Protein AF-A0AAU9UST5-F1 (afdb_monomer_lite)

Secondary structure (DSSP, 8-state):
-HHHHHHHHHHHHHHHHHHHHHHHHHHHHHHHHTTS--------SSHHHHHHHHHHHHHHHHHHHHHHHHHHHHHHHHHHHHHHHHHHHHHHHHH-------TT-------S-THHHHHHHTHHHHHHHS-TT--EEEEEEE--TTSS-------HHHHHHHHHHHHHHHHTPPPEEEEETTEEEEEEEEEE-----HHHHHHHTT---TTS-TTT---HHHHT-HHHHHTSPP-GGGGGG---HHHHHHHHHHHHHHHHHHTTT--S---SHHHHHHHHHHHHHHHHHHHS--

Structure (mmCIF, N/CA/C/O backbone):
data_AF-A0AAU9UST5-F1
#
_entry.id   AF-A0AAU9UST5-F1
#
loop_
_atom_site.group_PDB
_atom_site.id
_atom_site.type_symbol
_atom_site.label_atom_id
_atom_site.label_alt_id
_atom_site.label_comp_id
_atom_site.label_asym_id
_atom_site.label_entity_id
_atom_site.label_seq_id
_atom_site.pdbx_PDB_ins_code
_atom_site.Cartn_x
_atom_site.Cartn_y
_atom_site.Cartn_z
_atom_site.occupancy
_atom_site.B_iso_or_equiv
_atom_site.auth_seq_id
_atom_site.auth_comp_id
_atom_site.auth_asym_id
_atom_site.auth_atom_id
_atom_site.pdbx_PDB_model_num
ATOM 1 N N . MET A 1 1 ? -26.345 -4.563 10.818 1.00 45.16 1 MET A N 1
ATOM 2 C CA . MET A 1 1 ? -26.411 -3.614 9.676 1.00 45.16 1 MET A CA 1
ATOM 3 C C . MET A 1 1 ? -25.371 -3.858 8.560 1.00 45.16 1 MET A C 1
ATOM 5 O O . MET A 1 1 ? -25.305 -3.065 7.629 1.00 45.16 1 MET A O 1
ATOM 9 N N . GLY A 1 2 ? -24.637 -4.984 8.530 1.00 40.09 2 GLY A N 1
ATOM 10 C CA . GLY A 1 2 ? -23.670 -5.288 7.451 1.00 40.09 2 GLY A CA 1
ATOM 11 C C . GLY A 1 2 ? -24.270 -5.571 6.060 1.00 40.09 2 GLY A C 1
ATOM 12 O O . GLY A 1 2 ? -23.551 -5.621 5.068 1.00 40.09 2 GLY A O 1
ATOM 13 N N . PHE A 1 3 ? -25.594 -5.713 5.954 1.00 30.56 3 PHE A N 1
ATOM 14 C CA . PHE A 1 3 ? -26.273 -6.062 4.701 1.00 30.56 3 PHE A CA 1
ATOM 15 C C . PHE A 1 3 ? -26.406 -4.883 3.720 1.00 30.56 3 PHE A C 1
ATOM 17 O O . PHE A 1 3 ? -26.485 -5.099 2.510 1.00 30.56 3 PHE A O 1
ATOM 24 N N . LEU A 1 4 ? -26.413 -3.638 4.215 1.00 35.56 4 LEU A N 1
ATOM 25 C CA . LEU A 1 4 ? -26.597 -2.449 3.374 1.00 35.56 4 LEU A CA 1
ATOM 26 C C . LEU A 1 4 ? -25.281 -2.017 2.707 1.00 35.56 4 LEU A C 1
ATOM 28 O O . LEU A 1 4 ? -25.260 -1.749 1.509 1.00 35.56 4 LEU A O 1
ATOM 32 N N . ALA A 1 5 ? -24.165 -2.055 3.441 1.00 40.88 5 ALA A N 1
ATOM 33 C CA . ALA A 1 5 ? -22.839 -1.720 2.914 1.00 40.88 5 ALA A CA 1
ATOM 34 C C . ALA A 1 5 ? -22.363 -2.725 1.848 1.00 40.88 5 ALA A C 1
ATOM 36 O O . ALA A 1 5 ? -21.853 -2.329 0.800 1.00 40.88 5 ALA A O 1
ATOM 37 N N . VAL A 1 6 ? -22.624 -4.023 2.052 1.00 54.38 6 VAL A N 1
ATOM 38 C CA . VAL A 1 6 ? -22.333 -5.063 1.049 1.00 54.38 6 VAL A CA 1
ATOM 39 C C . VAL A 1 6 ? -23.207 -4.893 -0.198 1.00 54.38 6 VAL A C 1
ATOM 41 O O . VAL A 1 6 ? -22.724 -5.108 -1.311 1.00 54.38 6 VAL A O 1
ATOM 44 N N . LYS A 1 7 ? -24.467 -4.455 -0.051 1.00 50.50 7 LYS A N 1
ATOM 45 C CA . LYS A 1 7 ? -25.345 -4.154 -1.194 1.00 50.50 7 LYS A CA 1
ATOM 46 C C . LYS A 1 7 ? -24.877 -2.931 -1.976 1.00 50.50 7 LYS A C 1
ATOM 48 O O . LYS A 1 7 ? -24.848 -3.008 -3.197 1.00 50.50 7 LYS A O 1
ATOM 53 N N . VAL A 1 8 ? -24.452 -1.854 -1.314 1.00 54.03 8 VAL A N 1
ATOM 54 C CA . VAL A 1 8 ? -23.943 -0.647 -1.991 1.00 54.03 8 VAL A CA 1
ATOM 55 C C . VAL A 1 8 ? -22.622 -0.931 -2.709 1.00 54.03 8 VAL A C 1
ATOM 57 O O . VAL A 1 8 ? -22.468 -0.547 -3.865 1.00 54.03 8 VAL A O 1
ATOM 60 N N . GLN A 1 9 ? -21.706 -1.684 -2.092 1.00 50.50 9 GLN A N 1
ATOM 61 C CA . GLN A 1 9 ? -20.451 -2.080 -2.737 1.00 50.50 9 GLN A CA 1
ATOM 62 C C . GLN A 1 9 ? -20.687 -3.025 -3.927 1.00 50.50 9 GLN A C 1
ATOM 64 O O . GLN A 1 9 ? -20.055 -2.868 -4.971 1.00 50.50 9 GLN A O 1
ATOM 69 N N . ARG A 1 10 ? -21.618 -3.986 -3.809 1.00 57.16 10 ARG A N 1
ATOM 70 C CA . ARG A 1 10 ? -22.015 -4.852 -4.934 1.00 57.16 10 ARG A CA 1
ATOM 71 C C . ARG A 1 10 ? -22.692 -4.066 -6.050 1.00 57.16 10 ARG A C 1
ATOM 73 O O . ARG A 1 10 ? -22.380 -4.305 -7.207 1.00 57.16 10 ARG A O 1
ATOM 80 N N . LEU A 1 11 ? -23.568 -3.119 -5.718 1.00 57.94 11 LEU A N 1
ATOM 81 C CA . LEU A 1 11 ? -24.232 -2.264 -6.701 1.00 57.94 11 LEU A CA 1
ATOM 82 C C . LEU A 1 11 ? -23.209 -1.397 -7.445 1.00 57.94 11 LEU A C 1
ATOM 84 O O . LEU A 1 11 ? -23.248 -1.319 -8.666 1.00 57.94 11 LEU A O 1
ATOM 88 N N . TRP A 1 12 ? -22.242 -0.820 -6.727 1.00 54.81 12 TRP A N 1
ATOM 89 C CA . TRP A 1 12 ? -21.155 -0.042 -7.318 1.00 54.81 12 TRP A CA 1
ATOM 90 C C . TRP A 1 12 ? -20.276 -0.890 -8.242 1.00 54.81 12 TRP A C 1
ATOM 92 O O . TRP A 1 12 ? -20.006 -0.493 -9.372 1.00 54.81 12 TRP A O 1
ATOM 102 N N . ASN A 1 13 ? -19.876 -2.084 -7.799 1.00 58.62 13 ASN A N 1
ATOM 103 C CA . ASN A 1 13 ? -19.074 -2.995 -8.614 1.00 58.62 13 ASN A CA 1
ATOM 104 C C . ASN A 1 13 ? -19.848 -3.485 -9.848 1.00 58.62 13 ASN A C 1
ATOM 106 O O . ASN A 1 13 ? -19.270 -3.551 -10.927 1.00 58.62 13 ASN A O 1
ATOM 110 N N . ASN A 1 14 ? -21.151 -3.753 -9.725 1.00 67.12 14 ASN A N 1
ATOM 111 C CA . ASN A 1 14 ? -21.998 -4.132 -10.856 1.00 67.12 14 ASN A CA 1
ATOM 112 C C . ASN A 1 14 ? -22.164 -2.983 -11.856 1.00 67.12 14 ASN A C 1
ATOM 114 O O . ASN A 1 14 ? -22.053 -3.216 -13.050 1.00 67.12 14 ASN A O 1
ATOM 118 N N . ILE A 1 15 ? -22.345 -1.742 -11.393 1.00 62.91 15 ILE A N 1
ATOM 119 C CA . ILE A 1 15 ? -22.442 -0.565 -12.273 1.00 62.91 15 ILE A CA 1
ATOM 120 C C . ILE A 1 15 ? -21.115 -0.315 -12.997 1.00 62.91 15 ILE A C 1
ATOM 122 O O . ILE A 1 15 ? -21.104 -0.035 -14.193 1.00 62.91 15 ILE A O 1
ATOM 126 N N . VAL A 1 16 ? -19.984 -0.429 -12.297 1.00 60.31 16 VAL A N 1
ATOM 127 C CA . VAL A 1 16 ? -18.657 -0.265 -12.909 1.00 60.31 16 VAL A CA 1
ATOM 128 C C . VAL A 1 16 ? -18.382 -1.380 -13.920 1.00 60.31 16 VAL A C 1
ATOM 130 O O . VAL A 1 16 ? -17.890 -1.086 -15.008 1.00 60.31 16 VAL A O 1
ATOM 133 N N . ASN A 1 17 ? -18.740 -2.626 -13.607 1.00 63.94 17 ASN A N 1
ATOM 134 C CA . ASN A 1 17 ? -18.577 -3.754 -14.522 1.00 63.94 17 ASN A CA 1
ATOM 135 C C . ASN A 1 17 ? -19.512 -3.645 -15.732 1.00 63.94 17 ASN A C 1
ATOM 137 O O . ASN A 1 17 ? -19.031 -3.792 -16.847 1.00 63.94 17 ASN A O 1
ATOM 141 N N . GLU A 1 18 ? -20.787 -3.283 -15.558 1.00 64.38 18 GLU A N 1
ATOM 142 C CA . GLU A 1 18 ? -21.707 -3.053 -16.682 1.00 64.38 18 GLU A CA 1
ATOM 143 C C . GLU A 1 18 ? -21.249 -1.897 -17.575 1.00 64.38 18 GLU A C 1
ATOM 145 O O . GLU A 1 18 ? -21.358 -1.980 -18.796 1.00 64.38 18 GLU A O 1
ATOM 150 N N . LEU A 1 19 ? -20.715 -0.814 -17.001 1.00 55.19 19 LEU A N 1
ATOM 151 C CA . LEU A 1 19 ? -20.186 0.304 -17.784 1.00 55.19 19 LEU A CA 1
ATOM 152 C C . LEU A 1 19 ? -18.928 -0.097 -18.561 1.00 55.19 19 LEU A C 1
ATOM 154 O O . LEU A 1 19 ? -18.775 0.302 -19.713 1.00 55.19 19 LEU A O 1
ATOM 158 N N . MET A 1 20 ? -18.053 -0.906 -17.962 1.00 58.66 20 MET A N 1
ATOM 159 C CA . MET A 1 20 ? -16.858 -1.429 -18.626 1.00 58.66 20 MET A CA 1
ATOM 160 C C . MET A 1 20 ? -17.203 -2.471 -19.700 1.00 58.66 20 MET A C 1
ATOM 162 O O . MET A 1 20 ? -16.617 -2.439 -20.781 1.00 58.66 20 MET A O 1
ATOM 166 N N . GLU A 1 21 ? -18.176 -3.350 -19.450 1.00 65.81 21 GLU A N 1
ATOM 167 C CA . GLU A 1 21 ? -18.666 -4.343 -20.410 1.00 65.81 21 GLU A CA 1
ATOM 168 C C . GLU A 1 21 ? -19.399 -3.689 -21.578 1.00 65.81 21 GLU A C 1
ATOM 170 O O . GLU A 1 21 ? -19.110 -4.025 -22.722 1.00 65.81 21 GLU A O 1
ATOM 175 N N . ARG A 1 22 ? -20.273 -2.703 -21.334 1.00 57.47 22 ARG A N 1
ATOM 176 C CA . ARG A 1 22 ? -20.922 -1.932 -22.409 1.00 57.47 22 ARG A CA 1
ATOM 177 C C . ARG A 1 22 ? -19.893 -1.204 -23.261 1.00 57.47 22 ARG A C 1
ATOM 179 O O . ARG A 1 22 ? -19.952 -1.287 -24.479 1.00 57.47 22 ARG A O 1
ATOM 186 N N . GLN A 1 23 ? -18.889 -0.586 -22.641 1.00 63.47 23 GLN A N 1
ATOM 187 C CA . GLN A 1 23 ? -17.832 0.106 -23.374 1.00 63.47 23 GLN A CA 1
ATOM 188 C C . GLN A 1 23 ? -16.955 -0.865 -24.194 1.00 63.47 23 GLN A C 1
ATOM 190 O O . GLN A 1 23 ? -16.536 -0.530 -25.301 1.00 63.47 23 GLN A O 1
ATOM 195 N N . LEU A 1 24 ? -16.729 -2.087 -23.699 1.00 56.22 24 LEU A N 1
ATOM 196 C CA . LEU A 1 24 ? -16.031 -3.149 -24.428 1.00 56.22 24 LEU A CA 1
ATOM 197 C C . LEU A 1 24 ? -16.887 -3.731 -25.569 1.00 56.22 24 LEU A C 1
ATOM 199 O O . LEU A 1 24 ? -16.366 -3.981 -26.655 1.00 56.22 24 LEU A O 1
ATOM 203 N N . ILE A 1 25 ? -18.192 -3.922 -25.351 1.00 63.31 25 ILE A N 1
ATOM 204 C CA . ILE A 1 25 ? -19.154 -4.391 -26.359 1.00 63.31 25 ILE A CA 1
ATOM 205 C C . ILE A 1 25 ? -19.309 -3.349 -27.466 1.00 63.31 25 ILE A C 1
ATOM 207 O O . ILE A 1 25 ? -19.237 -3.723 -28.633 1.00 63.31 25 ILE A O 1
ATOM 211 N N . ASP A 1 26 ? -19.419 -2.064 -27.135 1.00 64.25 26 ASP A N 1
ATOM 212 C CA . ASP A 1 26 ? -19.495 -0.970 -28.108 1.00 64.25 26 ASP A CA 1
ATOM 213 C C . ASP A 1 26 ? -18.206 -0.883 -28.945 1.00 64.25 26 ASP A C 1
ATOM 215 O O . ASP A 1 26 ? -18.255 -0.724 -30.167 1.00 64.25 26 ASP A O 1
ATOM 219 N N . GLU A 1 27 ? -17.032 -1.085 -28.331 1.00 63.38 27 GLU A N 1
ATOM 220 C CA . GLU A 1 27 ? -15.754 -1.163 -29.052 1.00 63.38 27 GLU A CA 1
ATOM 221 C C . GLU A 1 27 ? -15.634 -2.419 -29.934 1.00 63.38 27 GLU A C 1
ATOM 223 O O . GLU A 1 27 ? -15.069 -2.358 -31.033 1.00 63.38 27 GLU A O 1
ATOM 228 N N . LEU A 1 28 ? -16.160 -3.565 -29.492 1.00 56.16 28 LEU A N 1
ATOM 229 C CA . LEU A 1 28 ? -16.179 -4.807 -30.270 1.00 56.16 28 LEU A CA 1
ATOM 230 C C . LEU A 1 28 ? -17.207 -4.755 -31.410 1.00 56.16 28 LEU A C 1
ATOM 232 O O . LEU A 1 28 ? -16.926 -5.248 -32.504 1.00 56.16 28 LEU A O 1
ATOM 236 N N . GLN A 1 29 ? -18.357 -4.113 -31.204 1.00 61.66 29 GLN A N 1
ATOM 237 C CA . GLN A 1 29 ? -19.382 -3.882 -32.223 1.00 61.66 29 GLN A CA 1
ATOM 238 C C . GLN A 1 29 ? -18.917 -2.850 -33.259 1.00 61.66 29 GLN A C 1
ATOM 240 O O . GLN A 1 29 ? -19.081 -3.088 -34.456 1.00 61.66 29 GLN A O 1
ATOM 245 N N . ALA A 1 30 ? -18.212 -1.789 -32.848 1.00 55.22 30 ALA A N 1
ATOM 246 C CA . ALA A 1 30 ? -17.555 -0.850 -33.763 1.00 55.22 30 ALA A CA 1
ATOM 247 C C . ALA A 1 30 ? -16.462 -1.525 -34.624 1.00 55.22 30 ALA A C 1
ATOM 249 O O . ALA A 1 30 ? -16.314 -1.219 -35.812 1.00 55.22 30 ALA A O 1
ATOM 250 N N . LYS A 1 31 ? -15.736 -2.510 -34.069 1.00 51.78 31 LYS A N 1
ATOM 251 C CA . LYS A 1 31 ? -14.781 -3.364 -34.811 1.00 51.78 31 LYS A CA 1
ATOM 252 C C . LYS A 1 31 ? -15.470 -4.392 -35.729 1.00 51.78 31 LYS A C 1
ATOM 254 O O . LYS A 1 31 ? -14.934 -4.751 -36.778 1.00 51.78 31 LYS A O 1
ATOM 259 N N . ARG A 1 32 ? -16.676 -4.854 -35.381 1.00 40.28 32 ARG A N 1
ATOM 260 C CA . ARG A 1 32 ? -17.499 -5.741 -36.231 1.00 40.28 32 ARG A CA 1
ATOM 261 C C . ARG A 1 32 ? -18.147 -4.995 -37.404 1.00 40.28 32 ARG A C 1
ATOM 263 O O . ARG A 1 32 ? -18.220 -5.547 -38.496 1.00 40.28 32 ARG A O 1
ATOM 270 N N . LEU A 1 33 ? -18.539 -3.734 -37.215 1.00 38.50 33 LEU A N 1
ATOM 271 C CA . LEU A 1 33 ? -19.086 -2.872 -38.274 1.00 38.50 33 LEU A CA 1
ATOM 272 C C . LEU A 1 33 ? -18.028 -2.461 -39.314 1.00 38.50 33 LEU A C 1
ATOM 274 O O . LEU A 1 33 ? -18.353 -2.273 -40.482 1.00 38.50 33 LEU A O 1
ATOM 278 N N . THR A 1 34 ? -16.750 -2.413 -38.932 1.00 41.03 34 THR A N 1
ATOM 279 C CA . THR A 1 34 ? -15.626 -2.106 -39.839 1.00 41.03 34 THR A CA 1
ATOM 280 C C . THR A 1 34 ? -15.072 -3.319 -40.598 1.00 41.03 34 THR A C 1
ATOM 282 O O . THR A 1 34 ? -14.234 -3.146 -41.479 1.00 41.03 34 THR A O 1
ATOM 285 N N . SER A 1 35 ? -15.550 -4.542 -40.323 1.00 34.31 35 SER A N 1
ATOM 286 C CA . SER A 1 35 ? -15.100 -5.777 -41.001 1.00 34.31 35 SER A CA 1
ATOM 287 C C . SER A 1 35 ? -16.074 -6.324 -42.055 1.00 34.31 35 SER A C 1
ATOM 289 O O . SER A 1 35 ? -15.816 -7.377 -42.632 1.00 34.31 35 SER A O 1
ATOM 291 N N . ARG A 1 36 ? -17.160 -5.603 -42.374 1.00 31.45 36 ARG A N 1
ATOM 292 C CA . ARG A 1 36 ? -18.129 -5.980 -43.421 1.00 31.45 36 ARG A CA 1
ATOM 293 C C . ARG A 1 36 ? -18.153 -5.023 -44.616 1.00 31.45 36 ARG A C 1
ATOM 295 O O . ARG A 1 36 ? -19.222 -4.652 -45.064 1.00 31.45 36 ARG A O 1
ATOM 302 N N . TYR A 1 37 ? -17.003 -4.653 -45.169 1.00 30.48 37 TYR A N 1
ATOM 303 C CA . TYR A 1 37 ? -16.940 -4.169 -46.553 1.00 30.48 37 TYR A CA 1
ATOM 304 C C . TYR A 1 37 ? -15.621 -4.597 -47.189 1.00 30.48 37 TYR A C 1
ATOM 306 O O . TYR A 1 37 ? -14.567 -4.073 -46.844 1.00 30.48 37 TYR A O 1
ATOM 314 N N . THR A 1 38 ? -15.719 -5.575 -48.093 1.00 27.81 38 THR A N 1
ATOM 315 C CA . THR A 1 38 ? -15.102 -5.690 -49.434 1.00 27.81 38 THR A CA 1
ATOM 316 C C . THR A 1 38 ? -14.671 -7.120 -49.764 1.00 27.81 38 THR A C 1
ATOM 318 O O . THR A 1 38 ? -13.741 -7.685 -49.193 1.00 27.81 38 THR A O 1
ATOM 321 N N . VAL A 1 39 ? -15.397 -7.684 -50.732 1.00 30.12 39 VAL A N 1
ATOM 322 C CA . VAL A 1 39 ? -15.015 -8.833 -51.555 1.00 30.12 39 VAL A CA 1
ATOM 323 C C . VAL A 1 39 ? -13.870 -8.392 -52.498 1.00 30.12 39 VAL A C 1
ATOM 325 O O . VAL A 1 39 ? -13.777 -7.222 -52.856 1.00 30.12 39 VAL A O 1
ATOM 328 N N . ALA A 1 40 ? -12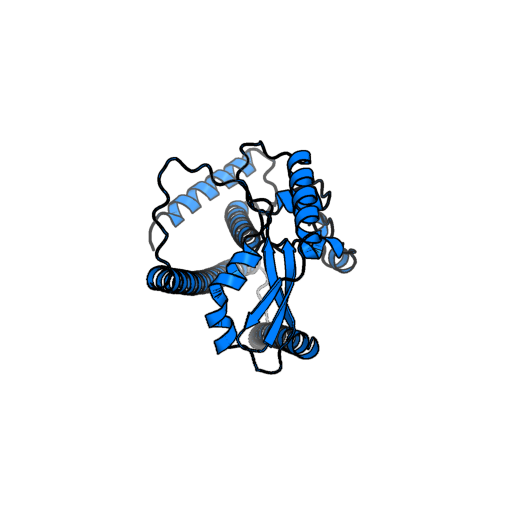.974 -9.337 -52.800 1.00 29.95 40 ALA A N 1
ATOM 329 C CA . ALA A 1 40 ? -11.657 -9.276 -53.474 1.00 29.95 40 ALA A CA 1
ATOM 330 C C . ALA A 1 40 ? -11.682 -8.807 -54.969 1.00 29.95 40 ALA A C 1
ATOM 332 O O . ALA A 1 40 ? -12.781 -8.515 -55.432 1.00 29.95 40 ALA A O 1
ATOM 333 N N . PRO A 1 41 ? -10.578 -8.801 -55.788 1.00 43.09 41 PRO A N 1
ATOM 334 C CA . PRO A 1 41 ? -9.204 -9.317 -55.576 1.00 43.09 41 PRO A CA 1
ATOM 335 C C . PRO A 1 41 ? -8.012 -8.510 -56.195 1.00 43.09 41 PRO A C 1
ATOM 337 O O . PRO A 1 41 ? -8.184 -7.543 -56.925 1.00 43.09 41 PRO A O 1
ATOM 340 N N . ARG A 1 42 ? -6.790 -9.044 -55.981 1.00 35.69 42 ARG A N 1
ATOM 341 C CA . ARG A 1 42 ? -5.482 -8.770 -56.641 1.00 35.69 42 ARG A CA 1
ATOM 342 C C . ARG A 1 42 ? -4.662 -7.558 -56.161 1.00 35.69 42 ARG A C 1
ATOM 344 O O . ARG A 1 42 ? -5.184 -6.547 -55.721 1.00 35.69 42 ARG A O 1
ATOM 351 N N . ILE A 1 43 ? -3.338 -7.716 -56.287 1.00 33.16 43 ILE A N 1
ATOM 352 C CA . ILE A 1 43 ? -2.222 -6.858 -55.831 1.00 33.16 43 ILE A CA 1
ATOM 353 C C . ILE A 1 43 ? -1.710 -7.210 -54.420 1.00 33.16 43 ILE A C 1
ATOM 355 O O . ILE A 1 43 ? -1.860 -6.480 -53.437 1.00 33.16 43 ILE A O 1
ATOM 359 N N . TYR A 1 44 ? -1.060 -8.373 -54.340 1.00 36.94 44 TYR A N 1
ATOM 360 C CA . TYR A 1 44 ? -0.040 -8.657 -53.333 1.00 36.94 44 TYR A CA 1
ATOM 361 C C . TYR A 1 44 ? 1.277 -8.064 -53.843 1.00 36.94 44 TYR A C 1
ATOM 363 O O . TYR A 1 44 ? 1.782 -8.548 -54.842 1.00 36.94 44 TYR A O 1
ATOM 371 N N . ASP A 1 45 ? 1.727 -6.962 -53.226 1.00 37.53 45 ASP A N 1
ATOM 372 C CA . ASP A 1 45 ? 3.150 -6.699 -52.899 1.00 37.53 45 ASP A CA 1
ATOM 373 C C . ASP A 1 45 ? 3.423 -5.305 -52.293 1.00 37.53 45 ASP A C 1
ATOM 375 O O . ASP A 1 45 ? 4.506 -5.050 -51.778 1.00 37.53 45 ASP A O 1
ATOM 379 N N . LEU A 1 46 ? 2.418 -4.427 -52.170 1.00 37.62 46 LEU A N 1
ATOM 380 C CA . LEU A 1 46 ? 2.586 -3.095 -51.547 1.00 37.62 46 LEU A CA 1
ATOM 381 C C . LEU A 1 46 ? 2.096 -2.973 -50.082 1.00 37.62 46 LEU A C 1
ATOM 383 O O . LEU A 1 46 ? 2.085 -1.884 -49.511 1.00 37.62 46 LEU A O 1
ATOM 387 N N . ARG A 1 47 ? 1.683 -4.066 -49.418 1.00 37.69 47 ARG A N 1
ATOM 388 C CA . ARG A 1 47 ? 0.917 -3.991 -48.145 1.00 37.69 47 ARG A CA 1
ATOM 389 C C . ARG A 1 47 ? 1.685 -4.144 -46.828 1.00 37.69 47 ARG A C 1
ATOM 391 O O . ARG A 1 47 ? 1.063 -3.990 -45.775 1.00 37.69 47 ARG A O 1
ATOM 398 N N . LYS A 1 48 ? 2.999 -4.397 -46.816 1.00 39.06 48 LYS A N 1
ATOM 399 C CA . LYS A 1 48 ? 3.745 -4.492 -45.538 1.00 39.06 48 LYS A CA 1
ATOM 400 C C . LYS A 1 48 ? 4.069 -3.128 -44.908 1.00 39.06 48 LYS A C 1
ATOM 402 O O . LYS A 1 48 ? 4.106 -3.038 -43.684 1.00 39.06 48 LYS A O 1
ATOM 407 N N . SER A 1 49 ? 4.221 -2.057 -45.690 1.00 46.38 49 SER A N 1
ATOM 408 C CA . SER A 1 49 ? 4.518 -0.712 -45.163 1.00 46.38 49 SER A CA 1
ATOM 409 C C . SER A 1 49 ? 3.262 0.026 -44.675 1.00 46.38 49 SER A C 1
ATOM 411 O O . SER A 1 49 ? 3.255 0.580 -43.577 1.00 46.38 49 SER A O 1
ATOM 413 N N . HIS A 1 50 ? 2.154 -0.040 -45.420 1.00 40.53 50 HIS A N 1
ATOM 414 C CA . HIS A 1 50 ? 0.917 0.677 -45.078 1.00 40.53 50 HIS A CA 1
ATOM 415 C C . HIS A 1 50 ? 0.204 0.135 -43.828 1.00 40.53 50 HIS A C 1
ATOM 417 O O . HIS A 1 50 ? -0.348 0.910 -43.043 1.00 40.53 50 HIS A O 1
ATOM 423 N N . LYS A 1 51 ? 0.244 -1.186 -43.593 1.00 42.00 51 LYS A N 1
ATOM 424 C CA . LYS A 1 51 ? -0.410 -1.807 -42.428 1.00 42.00 51 LYS A CA 1
ATOM 425 C C . LYS A 1 51 ? 0.258 -1.385 -41.111 1.00 42.00 51 LYS A C 1
ATOM 427 O O . LYS A 1 51 ? -0.437 -1.112 -40.139 1.00 42.00 51 LYS A O 1
ATOM 432 N N . ASN A 1 52 ? 1.584 -1.229 -41.108 1.00 44.47 52 ASN A N 1
ATOM 433 C CA . ASN A 1 52 ? 2.333 -0.755 -39.941 1.00 44.47 52 ASN A CA 1
ATOM 434 C C . ASN A 1 52 ? 2.093 0.739 -39.661 1.00 44.47 52 ASN A C 1
ATOM 436 O O . ASN A 1 52 ? 1.901 1.117 -38.508 1.00 44.47 52 ASN A O 1
ATOM 440 N N . ILE A 1 53 ? 1.999 1.572 -40.704 1.00 46.22 53 ILE A N 1
ATOM 441 C CA . ILE A 1 53 ? 1.736 3.016 -40.565 1.00 46.22 53 ILE A CA 1
ATOM 442 C C . ILE A 1 53 ? 0.315 3.283 -40.037 1.00 46.22 53 ILE A C 1
ATOM 444 O O . ILE A 1 53 ? 0.124 4.156 -39.188 1.00 46.22 53 ILE A O 1
ATOM 448 N N . CYS A 1 54 ? -0.689 2.525 -40.493 1.00 40.38 54 CYS A N 1
ATOM 449 C CA . CYS A 1 54 ? -2.067 2.660 -40.005 1.00 40.38 54 CYS A CA 1
ATOM 450 C C . CYS A 1 54 ? -2.226 2.208 -38.546 1.00 40.38 54 CYS A C 1
ATOM 452 O O . CYS A 1 54 ? -2.880 2.901 -37.766 1.00 40.38 54 CYS A O 1
ATOM 454 N N . VAL A 1 55 ? -1.597 1.095 -38.154 1.00 51.22 55 VAL A N 1
ATOM 455 C CA . VAL A 1 55 ? -1.635 0.603 -36.764 1.00 51.22 55 VAL A CA 1
ATOM 456 C C . VAL A 1 55 ? -0.927 1.579 -35.819 1.00 51.22 55 VAL A C 1
ATOM 458 O O . VAL A 1 55 ? -1.443 1.875 -34.743 1.00 51.22 55 VAL A O 1
ATOM 461 N N . GLU A 1 56 ? 0.199 2.160 -36.236 1.00 50.28 56 GLU A N 1
ATOM 462 C CA . GLU A 1 56 ? 0.935 3.136 -35.429 1.00 50.28 56 GLU A CA 1
ATOM 463 C C . GLU A 1 56 ? 0.171 4.461 -35.259 1.00 50.28 56 GLU A C 1
ATOM 465 O O . GLU A 1 56 ? 0.100 4.998 -34.150 1.00 50.28 56 GLU A O 1
ATOM 470 N N . LYS A 1 57 ? -0.448 4.983 -36.329 1.00 54.59 57 LYS A N 1
ATOM 471 C CA . LYS A 1 57 ? -1.293 6.189 -36.250 1.00 54.59 57 LYS A CA 1
ATOM 472 C C . LYS A 1 57 ? -2.521 5.961 -35.366 1.00 54.59 57 LYS A C 1
ATOM 474 O O . LYS A 1 57 ? -2.842 6.826 -34.551 1.00 54.59 57 LYS A O 1
ATOM 479 N N . SER A 1 58 ? -3.154 4.791 -35.471 1.00 56.78 58 SER A N 1
ATOM 480 C CA . SER A 1 58 ? -4.295 4.424 -34.628 1.00 56.78 58 SER A CA 1
ATOM 481 C C . SER A 1 58 ? -3.893 4.307 -33.157 1.00 56.78 58 SER A C 1
ATOM 483 O O . SER A 1 58 ? -4.553 4.895 -32.309 1.00 56.78 58 SER A O 1
ATOM 485 N N . ALA A 1 59 ? -2.781 3.634 -32.841 1.00 55.00 59 ALA A N 1
ATOM 486 C CA . ALA A 1 59 ? -2.300 3.505 -31.465 1.00 55.00 59 ALA A CA 1
ATOM 487 C C . ALA A 1 59 ? -1.943 4.866 -30.846 1.00 55.00 59 ALA A C 1
ATOM 489 O O . ALA A 1 59 ? -2.323 5.148 -29.710 1.00 55.00 59 ALA A O 1
ATOM 490 N N . LYS A 1 60 ? -1.279 5.753 -31.603 1.00 60.41 60 LYS A N 1
ATOM 491 C CA . LYS A 1 60 ? -0.972 7.121 -31.151 1.00 60.41 60 LYS A CA 1
ATOM 492 C C . LYS A 1 60 ? -2.239 7.925 -30.856 1.00 60.41 60 LYS A C 1
ATOM 494 O O . LYS A 1 60 ? -2.275 8.640 -29.856 1.00 60.41 60 LYS A O 1
ATOM 499 N N . LEU A 1 61 ? -3.275 7.802 -31.689 1.00 65.25 61 LEU A N 1
ATOM 500 C CA . LEU A 1 61 ? -4.548 8.491 -31.477 1.00 65.25 61 LEU A CA 1
ATOM 501 C C . LEU A 1 61 ? -5.300 7.927 -30.264 1.00 65.25 61 LEU A C 1
ATOM 503 O O . LEU A 1 61 ? -5.753 8.702 -29.424 1.00 65.25 61 LEU A O 1
ATOM 507 N N . THR A 1 62 ? -5.361 6.601 -30.118 1.00 62.97 62 THR A N 1
ATOM 508 C CA . THR A 1 62 ? -5.977 5.936 -28.960 1.00 62.97 62 THR A CA 1
ATOM 509 C C . THR A 1 62 ? -5.280 6.327 -27.658 1.00 62.97 62 THR A C 1
ATOM 511 O O . THR A 1 62 ? -5.953 6.715 -26.706 1.00 62.97 62 THR A O 1
ATOM 514 N N . ILE A 1 63 ? -3.942 6.323 -27.625 1.00 66.25 63 ILE A N 1
ATOM 515 C CA . ILE A 1 63 ? -3.170 6.772 -26.457 1.00 66.25 63 ILE A CA 1
ATOM 516 C C . ILE A 1 63 ? -3.443 8.253 -26.177 1.00 66.25 63 ILE A C 1
ATOM 518 O O . ILE A 1 63 ? -3.692 8.610 -25.031 1.00 66.25 63 ILE A O 1
ATOM 522 N N . LYS A 1 64 ? -3.467 9.120 -27.198 1.00 69.88 64 LYS A N 1
ATOM 523 C CA . LYS A 1 64 ? -3.742 10.556 -27.019 1.00 69.88 64 LYS A CA 1
ATOM 524 C C . LYS A 1 64 ? -5.132 10.804 -26.421 1.00 69.88 64 LYS A C 1
ATOM 526 O O . LYS A 1 64 ? -5.254 11.594 -25.489 1.00 69.88 64 LYS A O 1
ATOM 531 N N . VAL A 1 65 ? -6.162 10.117 -26.920 1.00 72.38 65 VAL A N 1
ATOM 532 C CA . VAL A 1 65 ? -7.538 10.225 -26.403 1.00 72.38 65 VAL A CA 1
ATOM 533 C C . VAL A 1 65 ? -7.638 9.665 -24.985 1.00 72.38 65 VAL A C 1
ATOM 535 O O . VAL A 1 65 ? -8.246 10.299 -24.124 1.00 72.38 65 VAL A O 1
ATOM 538 N N . PHE A 1 66 ? -7.019 8.512 -24.721 1.00 69.56 66 PHE A N 1
ATOM 539 C CA . PHE A 1 66 ? -6.992 7.906 -23.392 1.00 69.56 66 PHE A CA 1
ATOM 540 C C . PHE A 1 66 ? -6.314 8.825 -22.372 1.00 69.56 66 PHE A C 1
ATOM 542 O O . PHE A 1 66 ? -6.901 9.132 -21.337 1.00 69.56 66 PHE A O 1
ATOM 549 N N . VAL A 1 67 ? -5.125 9.337 -22.699 1.00 67.31 67 VAL A N 1
ATOM 550 C CA . VAL A 1 67 ? -4.370 10.271 -21.857 1.00 67.31 67 VAL A CA 1
ATOM 551 C C . VAL A 1 67 ? -5.179 11.548 -21.621 1.00 67.31 67 VAL A C 1
ATOM 553 O O . VAL A 1 67 ? -5.344 11.946 -20.473 1.00 67.31 67 VAL A O 1
ATOM 556 N N . ALA A 1 68 ? -5.779 12.148 -22.653 1.00 72.94 68 ALA A N 1
ATOM 557 C CA . ALA A 1 68 ? -6.613 13.342 -22.492 1.00 72.94 68 ALA A CA 1
ATOM 558 C C . ALA A 1 68 ? -7.824 13.104 -21.568 1.00 72.94 68 ALA A C 1
ATOM 560 O O . ALA A 1 68 ? -8.099 13.922 -20.689 1.00 72.94 68 ALA A O 1
ATOM 561 N N . LYS A 1 69 ? -8.521 11.967 -21.713 1.00 73.25 69 LYS A N 1
ATOM 562 C CA . LYS A 1 69 ? -9.643 11.590 -20.835 1.00 73.25 69 LYS A CA 1
ATOM 563 C C . LYS A 1 69 ? -9.185 11.334 -19.396 1.00 73.25 69 LYS A C 1
ATOM 565 O O . LYS A 1 69 ? -9.872 11.748 -18.461 1.00 73.25 69 LYS A O 1
ATOM 570 N N . LEU A 1 70 ? -8.028 10.696 -19.213 1.00 68.75 70 LEU A N 1
ATOM 571 C CA . LEU A 1 70 ? -7.417 10.466 -17.904 1.00 68.75 70 LEU A CA 1
ATOM 572 C C . LEU A 1 70 ? -7.082 11.799 -17.216 1.00 68.75 70 LEU A C 1
ATOM 574 O O . LEU A 1 70 ? -7.489 12.017 -16.078 1.00 68.75 70 LEU A O 1
ATOM 578 N N . PHE A 1 71 ? -6.427 12.723 -17.926 1.00 66.06 71 PHE A N 1
ATOM 579 C CA . PHE A 1 71 ? -6.098 14.059 -17.419 1.00 66.06 71 PHE A CA 1
ATOM 580 C C . PHE A 1 71 ? -7.346 14.894 -17.107 1.00 66.06 71 PHE A C 1
ATOM 582 O O . PHE A 1 71 ? -7.375 15.595 -16.096 1.00 66.06 71 PHE A O 1
ATOM 589 N N . ALA A 1 72 ? -8.400 14.803 -17.924 1.00 76.50 72 ALA A N 1
ATOM 590 C CA . ALA A 1 72 ? -9.666 15.481 -17.654 1.00 76.50 72 ALA A CA 1
ATOM 591 C C . ALA A 1 72 ? -10.333 14.958 -16.369 1.00 76.50 72 ALA A C 1
ATOM 593 O O . ALA A 1 72 ? -10.741 15.756 -15.521 1.00 76.50 72 ALA A O 1
ATOM 594 N N . LYS A 1 73 ? -10.385 13.628 -16.183 1.00 71.62 73 LYS A N 1
ATOM 595 C CA . LYS A 1 73 ? -10.883 13.007 -14.942 1.00 71.62 73 LYS A CA 1
ATOM 596 C C . LYS A 1 73 ? -10.023 13.374 -13.733 1.00 71.62 73 LYS A C 1
ATOM 598 O O . LYS A 1 73 ? -10.57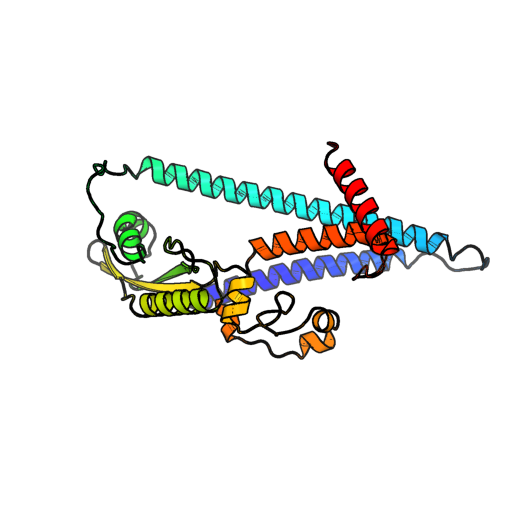4 13.687 -12.682 1.00 71.62 73 LYS A O 1
ATOM 603 N N . TRP A 1 74 ? -8.701 13.393 -13.885 1.00 75.56 74 TRP A N 1
ATOM 604 C CA . TRP A 1 74 ? -7.772 13.800 -12.829 1.00 75.56 74 TRP A CA 1
ATOM 605 C C . TRP A 1 74 ? -7.995 15.258 -12.406 1.00 75.56 74 TRP A C 1
ATOM 607 O O . TRP A 1 74 ? -8.181 15.538 -11.223 1.00 75.56 74 TRP A O 1
ATOM 617 N N . LYS A 1 75 ? -8.096 16.183 -13.369 1.00 72.56 75 LYS A N 1
ATOM 618 C CA . LYS A 1 75 ? -8.380 17.604 -13.108 1.00 72.56 75 LYS A CA 1
ATOM 619 C C . LYS A 1 75 ? -9.741 17.803 -12.435 1.00 72.56 75 LYS A C 1
ATOM 621 O O . LYS A 1 75 ? -9.890 18.684 -11.592 1.00 72.56 75 LYS A O 1
ATOM 626 N N . HIS A 1 76 ? -10.739 16.995 -12.793 1.00 78.88 76 HIS A N 1
ATOM 627 C CA . HIS A 1 76 ? -12.047 17.007 -12.141 1.00 78.88 76 HIS A CA 1
ATOM 628 C C . HIS A 1 76 ? -11.969 16.536 -10.681 1.00 78.88 76 HIS A C 1
ATOM 630 O O . HIS A 1 76 ? -12.477 17.225 -9.799 1.00 78.88 76 HIS A O 1
ATOM 636 N N . TRP A 1 77 ? -11.273 15.427 -10.413 1.00 69.31 77 TRP A N 1
ATOM 637 C CA . TRP A 1 77 ? -11.063 14.917 -9.054 1.00 69.31 77 TRP A CA 1
ATOM 638 C C . TRP A 1 77 ? -10.297 15.894 -8.164 1.00 69.31 77 TRP A C 1
ATOM 640 O O . TRP A 1 77 ? -10.721 16.138 -7.037 1.00 69.31 77 TRP A O 1
ATOM 650 N N . HIS A 1 78 ? -9.235 16.520 -8.680 1.00 68.38 78 HIS A N 1
ATOM 651 C CA . HIS A 1 78 ? -8.514 17.562 -7.947 1.00 68.38 78 HIS A CA 1
ATOM 652 C C . HIS A 1 78 ? -9.424 18.733 -7.574 1.00 68.38 78 HIS A C 1
ATOM 654 O O . HIS A 1 78 ? -9.432 19.159 -6.427 1.00 68.38 78 HIS A O 1
ATOM 660 N N . ARG A 1 79 ? -10.279 19.198 -8.496 1.00 76.31 79 ARG A N 1
ATOM 661 C CA . ARG A 1 79 ? -11.247 20.266 -8.193 1.00 76.31 79 ARG A CA 1
ATOM 662 C C . ARG A 1 79 ? -12.243 19.872 -7.102 1.00 76.31 79 ARG A C 1
ATOM 664 O O . ARG A 1 79 ? -12.618 20.730 -6.309 1.00 76.31 79 ARG A O 1
ATOM 671 N N . ILE A 1 80 ? -12.710 18.622 -7.080 1.00 70.50 80 ILE A N 1
ATOM 672 C CA . ILE A 1 80 ? -13.607 18.130 -6.021 1.00 70.50 80 ILE A CA 1
ATOM 673 C C . ILE A 1 80 ? -12.870 18.115 -4.682 1.00 70.50 80 ILE A C 1
ATOM 675 O O . ILE A 1 80 ? -13.384 18.636 -3.696 1.00 70.50 80 ILE A O 1
ATOM 679 N N . HIS A 1 81 ? -11.656 17.569 -4.663 1.00 62.34 81 HIS A N 1
ATOM 680 C CA . HIS A 1 81 ? -10.820 17.509 -3.472 1.00 62.34 81 HIS A CA 1
ATOM 681 C C . HIS A 1 81 ? -10.510 18.908 -2.915 1.00 62.34 81 HIS A C 1
ATOM 683 O O . HIS A 1 81 ? -10.726 19.161 -1.734 1.00 62.34 81 HIS A O 1
ATOM 689 N N . ASP A 1 82 ? -10.121 19.854 -3.771 1.00 69.75 82 ASP A N 1
ATOM 690 C CA . ASP A 1 82 ? -9.844 21.238 -3.374 1.00 69.75 82 ASP A CA 1
ATOM 691 C C . ASP A 1 82 ? -11.089 21.939 -2.809 1.00 69.75 82 ASP A C 1
ATOM 693 O O . ASP A 1 82 ? -10.988 22.717 -1.861 1.00 69.75 82 ASP A O 1
ATOM 697 N N . ARG A 1 83 ? -12.283 21.662 -3.359 1.00 73.06 83 ARG A N 1
ATOM 698 C CA . ARG A 1 83 ? -13.549 22.173 -2.803 1.00 73.06 83 ARG A CA 1
ATOM 699 C C . ARG A 1 83 ? -13.843 21.577 -1.431 1.00 73.06 83 ARG A C 1
ATOM 701 O O . ARG A 1 83 ? -14.242 22.319 -0.540 1.00 73.06 83 ARG A O 1
ATOM 708 N N . LEU A 1 84 ? -13.635 20.273 -1.255 1.00 57.12 84 LEU A N 1
ATOM 709 C CA . LEU A 1 84 ? -13.823 19.607 0.034 1.00 57.12 84 LEU A CA 1
ATOM 710 C C . LEU A 1 84 ? -12.869 20.172 1.092 1.00 57.12 84 LEU A C 1
ATOM 712 O O . LEU A 1 84 ? -13.324 20.507 2.181 1.00 57.12 84 LEU A O 1
ATOM 716 N N . ILE A 1 85 ? -11.592 20.375 0.751 1.00 62.28 85 ILE A N 1
ATOM 717 C CA . ILE A 1 85 ? -10.605 20.995 1.648 1.00 62.28 85 ILE A CA 1
ATOM 718 C C . ILE A 1 85 ? -10.999 22.430 1.998 1.00 62.28 85 ILE A C 1
ATOM 720 O O . ILE A 1 85 ? -11.009 22.783 3.175 1.00 62.28 85 ILE A O 1
ATOM 724 N N . LYS A 1 86 ? -11.358 23.261 1.009 1.00 73.75 86 LYS A N 1
ATOM 725 C CA . LYS A 1 86 ? -11.777 24.652 1.260 1.00 73.75 86 LYS A CA 1
ATOM 726 C C . LYS A 1 86 ? -13.015 24.725 2.148 1.00 73.75 86 LYS A C 1
ATOM 728 O O . LYS A 1 86 ? -13.060 25.544 3.061 1.00 73.75 86 LYS A O 1
ATOM 733 N N . ASN A 1 87 ? -13.998 23.859 1.914 1.00 64.31 87 ASN A N 1
ATOM 734 C CA . ASN A 1 87 ? -15.205 23.805 2.733 1.00 64.31 87 ASN A CA 1
ATOM 735 C C . ASN A 1 87 ? -14.894 23.346 4.164 1.00 64.31 87 ASN A C 1
ATOM 737 O O . ASN A 1 87 ? -15.385 23.965 5.104 1.00 64.31 87 ASN A O 1
ATOM 741 N N . HIS A 1 88 ? -14.026 22.343 4.341 1.00 52.09 88 HIS A N 1
ATOM 742 C CA . HIS A 1 88 ? -13.561 21.921 5.665 1.00 52.09 88 HIS A CA 1
ATOM 743 C C . HIS A 1 88 ? -12.798 23.028 6.401 1.00 52.09 88 HIS A C 1
ATOM 745 O O . HIS A 1 88 ? -13.072 23.273 7.572 1.00 52.09 88 HIS A O 1
ATOM 751 N N . HIS A 1 89 ? -11.890 23.738 5.728 1.00 54.50 89 HIS A N 1
ATOM 752 C CA . HIS A 1 89 ? -11.174 24.871 6.322 1.00 54.50 89 HIS A CA 1
ATOM 753 C C . HIS A 1 89 ? -12.120 26.002 6.731 1.00 54.50 89 HIS A C 1
ATOM 755 O O . HIS A 1 89 ? -11.965 26.572 7.806 1.00 54.50 89 HIS A O 1
ATOM 761 N N . ASN A 1 90 ? -13.124 26.309 5.907 1.00 61.91 90 ASN A N 1
ATOM 762 C CA . ASN A 1 90 ? -14.120 27.331 6.224 1.00 61.91 90 ASN A CA 1
ATOM 763 C C . ASN A 1 90 ? -15.008 26.939 7.414 1.00 61.91 90 ASN A C 1
ATOM 765 O O . ASN A 1 90 ? -15.385 27.813 8.190 1.00 61.91 90 ASN A O 1
ATOM 769 N N . LEU A 1 91 ? -15.333 25.651 7.561 1.00 52.41 91 LEU A N 1
ATOM 770 C CA . LEU A 1 91 ? -16.053 25.120 8.722 1.00 52.41 91 LEU A CA 1
ATOM 771 C C . LEU A 1 91 ? -15.200 25.225 9.993 1.00 52.41 91 LEU A C 1
ATOM 773 O O . LEU A 1 91 ? -15.645 25.802 10.981 1.00 52.41 91 LEU A O 1
ATOM 777 N N . LEU A 1 92 ? -13.943 24.772 9.938 1.00 47.38 92 LEU A N 1
ATOM 778 C CA . LEU A 1 92 ? -13.017 24.849 11.072 1.00 47.38 92 LEU A CA 1
ATOM 779 C C . LEU A 1 92 ? -12.742 26.300 11.498 1.00 47.38 92 LEU A C 1
ATOM 781 O O . LEU A 1 92 ? -12.765 26.600 12.684 1.00 47.38 92 LEU A O 1
ATOM 785 N N . ASN A 1 93 ? -12.568 27.226 10.554 1.00 54.53 93 ASN A N 1
ATOM 786 C CA . ASN A 1 93 ? -12.290 28.633 10.864 1.00 54.53 93 ASN A CA 1
ATOM 787 C C . ASN A 1 93 ? -13.496 29.391 11.449 1.00 54.53 93 ASN A C 1
ATOM 789 O O . ASN A 1 93 ? -13.305 30.425 12.087 1.00 54.53 93 ASN A O 1
ATOM 793 N N . LYS A 1 94 ? -14.731 28.923 11.220 1.00 57.50 94 LYS A N 1
ATOM 794 C CA . LYS A 1 94 ? -15.940 29.558 11.771 1.00 57.50 94 LYS A CA 1
ATOM 795 C C . LYS A 1 94 ? -16.262 29.100 13.192 1.00 57.50 94 LYS A C 1
ATOM 797 O O . LYS A 1 94 ? -16.828 29.886 13.945 1.00 57.50 94 LYS A O 1
ATOM 802 N N . GLU A 1 95 ? -15.890 27.876 13.563 1.00 49.16 95 GLU A N 1
ATOM 803 C CA . GLU A 1 95 ? -16.241 27.292 14.868 1.00 49.16 95 GLU A CA 1
ATOM 804 C C . GLU A 1 95 ? -15.048 27.136 15.826 1.00 49.16 95 GLU A C 1
ATOM 806 O O . GLU A 1 95 ? -15.247 27.017 17.033 1.00 49.16 95 GLU A O 1
ATOM 811 N N . PHE A 1 96 ? -13.806 27.188 15.334 1.00 38.84 96 PHE A N 1
ATOM 812 C CA . PHE A 1 96 ? -12.619 26.870 16.129 1.00 38.84 96 PHE A CA 1
ATOM 813 C C . PHE A 1 96 ? -11.740 28.107 16.376 1.00 38.84 96 PHE A C 1
ATOM 815 O O . PHE A 1 96 ? -10.854 28.441 15.589 1.00 38.84 96 PHE A O 1
ATOM 822 N N . LYS A 1 97 ? -11.953 28.795 17.506 1.00 43.69 97 LYS A N 1
ATOM 823 C CA . LYS A 1 97 ? -10.957 29.730 18.054 1.00 43.69 97 LYS A CA 1
ATOM 824 C C . LYS A 1 97 ? -9.912 28.916 18.813 1.00 43.69 97 LYS A C 1
ATOM 826 O O . LYS A 1 97 ? -10.200 28.412 19.895 1.00 43.69 97 LYS A O 1
ATOM 831 N N . VAL A 1 98 ? -8.715 28.773 18.244 1.00 41.12 98 VAL A N 1
ATOM 832 C CA . VAL A 1 98 ? -7.582 28.145 18.939 1.00 41.12 98 VAL A CA 1
ATOM 833 C C . VAL A 1 98 ? -7.246 29.010 20.163 1.00 41.12 98 VAL A C 1
ATOM 835 O O . VAL A 1 98 ? -6.990 30.204 19.988 1.00 41.12 98 VAL A O 1
ATOM 838 N N . PRO A 1 99 ? -7.290 28.475 21.396 1.00 41.56 99 PRO A N 1
ATOM 839 C CA . PRO A 1 99 ? -6.895 29.245 22.565 1.00 41.56 99 PRO A CA 1
ATOM 840 C C . PRO A 1 99 ? -5.416 29.625 22.455 1.00 41.56 99 PRO A C 1
ATOM 842 O O . PRO A 1 99 ? -4.595 28.835 21.997 1.00 41.56 99 PRO A O 1
ATOM 845 N N . ASN A 1 100 ? -5.092 30.852 22.858 1.00 36.56 100 ASN A N 1
ATOM 846 C CA . ASN A 1 100 ? -3.731 31.375 22.856 1.00 36.56 100 ASN A CA 1
ATOM 847 C C . ASN A 1 100 ? -2.937 30.637 23.948 1.00 36.56 100 ASN A C 1
ATOM 849 O O . ASN A 1 100 ? -3.110 30.909 25.135 1.00 36.56 100 ASN A O 1
ATOM 853 N N . ILE A 1 101 ? -2.148 29.637 23.559 1.00 43.53 101 ILE A N 1
ATOM 854 C CA . ILE A 1 101 ? -1.283 28.886 24.474 1.00 43.53 101 ILE A CA 1
ATOM 855 C C . ILE A 1 101 ? 0.036 29.660 24.534 1.00 43.53 101 ILE A C 1
ATOM 857 O O . ILE A 1 101 ? 0.722 29.772 23.522 1.00 43.53 101 ILE A O 1
ATOM 861 N N . GLY A 1 102 ? 0.353 30.241 25.696 1.00 41.41 102 GLY A N 1
ATOM 862 C CA . GLY A 1 102 ? 1.614 30.954 25.916 1.00 41.41 102 GLY A CA 1
ATOM 863 C C . GLY A 1 102 ? 2.827 30.045 25.691 1.00 41.41 102 GLY A C 1
ATOM 864 O O . GLY A 1 102 ? 2.758 28.844 25.955 1.00 41.41 102 GLY A O 1
ATOM 865 N N . GLU A 1 103 ? 3.923 30.630 25.207 1.00 43.31 103 GLU A N 1
ATOM 866 C CA . GLU A 1 103 ? 5.098 29.935 24.649 1.00 43.31 103 GLU A CA 1
ATOM 867 C C . GLU A 1 103 ? 5.847 28.993 25.619 1.00 43.31 103 GLU A C 1
ATOM 869 O O . GLU A 1 103 ? 6.679 28.212 25.167 1.00 43.31 103 GLU A O 1
ATOM 874 N N . ASP A 1 104 ? 5.499 28.953 26.910 1.00 39.56 104 ASP A N 1
ATOM 875 C CA . ASP A 1 104 ? 6.250 28.212 27.939 1.00 39.56 104 ASP A CA 1
ATOM 876 C C . ASP A 1 104 ? 5.557 26.966 28.526 1.00 39.56 104 ASP A C 1
ATOM 878 O O . ASP A 1 104 ? 6.027 26.389 29.508 1.00 39.56 104 ASP A O 1
ATOM 882 N N . GLN A 1 105 ? 4.464 26.474 27.937 1.00 37.12 105 GLN A N 1
ATOM 883 C CA . GLN A 1 105 ? 3.889 25.193 28.369 1.00 37.12 105 GLN A CA 1
ATOM 884 C C . GLN A 1 105 ? 4.378 24.032 27.498 1.00 37.12 105 GLN A C 1
ATOM 886 O O . GLN A 1 105 ? 3.848 23.772 26.418 1.00 37.12 105 GLN A O 1
ATOM 891 N N . GLN A 1 106 ? 5.349 23.260 28.008 1.00 37.62 106 GLN A N 1
ATOM 892 C CA . GLN A 1 106 ? 5.582 21.897 27.525 1.00 37.62 106 GLN A CA 1
ATOM 893 C C . GLN A 1 106 ? 4.295 21.088 27.717 1.00 37.62 106 GLN A C 1
ATOM 895 O O . GLN A 1 106 ? 3.963 20.664 28.823 1.00 37.62 106 GLN A O 1
ATOM 900 N N . ILE A 1 107 ? 3.558 20.878 26.626 1.00 34.81 107 ILE A N 1
ATOM 901 C CA . ILE A 1 107 ? 2.372 20.026 26.617 1.00 34.81 107 ILE A CA 1
ATOM 902 C C . ILE A 1 107 ? 2.853 18.594 26.900 1.00 34.81 107 ILE A C 1
ATOM 904 O O . ILE A 1 107 ? 3.602 18.037 26.090 1.00 34.81 107 ILE A O 1
ATOM 908 N N . PRO A 1 108 ? 2.460 17.966 28.024 1.00 35.31 108 PRO A N 1
ATOM 909 C CA . PRO A 1 108 ? 2.810 16.577 28.273 1.00 35.31 108 PRO A CA 1
ATOM 910 C C . PRO A 1 108 ? 2.265 15.726 27.124 1.00 35.31 108 PRO A C 1
ATOM 912 O O . PRO A 1 108 ? 1.151 15.968 26.656 1.00 35.31 108 PRO A O 1
ATOM 915 N N . ARG A 1 109 ? 3.055 14.745 26.657 1.00 39.97 109 ARG A N 1
ATOM 916 C CA . ARG A 1 109 ? 2.693 13.798 25.586 1.00 39.97 109 ARG A CA 1
ATOM 917 C C . ARG A 1 109 ? 1.393 13.061 25.939 1.00 39.97 109 ARG A C 1
ATOM 919 O O . ARG A 1 109 ? 1.428 11.951 26.462 1.00 39.97 109 ARG A O 1
ATOM 926 N N . LYS A 1 110 ? 0.239 13.671 25.674 1.00 42.47 110 LYS A N 1
ATOM 927 C CA . LYS A 1 110 ? -1.060 13.005 25.744 1.00 42.47 110 LYS A CA 1
ATOM 928 C C . LYS A 1 110 ? -1.162 12.031 24.574 1.00 42.47 110 LYS A C 1
ATOM 930 O O . LYS A 1 110 ? -0.623 12.283 23.497 1.00 42.47 110 LYS A O 1
ATOM 935 N N . ASN A 1 111 ? -1.794 10.893 24.848 1.00 47.31 111 ASN A N 1
ATOM 936 C CA . ASN A 1 111 ? -1.915 9.727 23.979 1.00 47.31 111 ASN A CA 1
ATOM 937 C C . ASN A 1 111 ? -2.108 10.088 22.498 1.00 47.31 111 ASN A C 1
ATOM 939 O O . ASN A 1 111 ? -2.932 10.929 22.148 1.00 47.31 111 ASN A O 1
ATOM 943 N N . ARG A 1 112 ? -1.354 9.395 21.636 1.00 51.94 112 ARG A N 1
ATOM 944 C CA . ARG A 1 112 ? -1.194 9.622 20.186 1.00 51.94 112 ARG A CA 1
ATOM 945 C C . ARG A 1 112 ? -2.512 9.551 19.381 1.00 51.94 112 ARG A C 1
ATOM 947 O O . ARG A 1 112 ? -2.528 9.881 18.201 1.00 51.94 112 ARG A O 1
ATOM 954 N N . PHE A 1 113 ? -3.621 9.174 20.018 1.00 53.34 113 PHE A N 1
ATOM 955 C CA . PHE A 1 113 ? -4.954 9.094 19.429 1.00 53.34 113 PHE A CA 1
ATOM 956 C C . PHE A 1 113 ? -5.872 10.199 19.959 1.00 53.34 113 PHE A C 1
ATOM 958 O O . PHE A 1 113 ? -6.614 10.018 20.920 1.00 53.34 113 PHE A O 1
ATOM 965 N N . GLN A 1 114 ? -5.872 11.335 19.257 1.00 59.19 114 GLN A N 1
ATOM 966 C CA . GLN A 1 114 ? -6.811 12.448 19.459 1.00 59.19 114 GLN A CA 1
ATOM 967 C C . GLN A 1 114 ? -8.261 12.110 19.046 1.00 59.19 114 GLN A C 1
ATOM 969 O O . GLN A 1 114 ? -9.129 12.978 19.084 1.00 59.19 114 GLN A O 1
ATOM 974 N N . SER A 1 115 ? -8.558 10.868 18.639 1.00 60.75 115 SER A N 1
ATOM 975 C CA . SER A 1 115 ? -9.893 10.471 18.168 1.00 60.75 115 SER A CA 1
ATOM 976 C C . SER A 1 115 ? -10.956 10.600 19.260 1.00 60.75 115 SER A C 1
ATOM 978 O O . SER A 1 115 ? -12.074 11.024 18.975 1.00 60.75 115 SER A O 1
ATOM 980 N N . GLN A 1 116 ? -10.613 10.303 20.517 1.00 66.25 116 GLN A N 1
ATOM 981 C CA . GLN A 1 116 ? -11.545 10.444 21.638 1.00 66.25 116 GLN A CA 1
ATOM 982 C C . GLN A 1 116 ? -11.901 11.911 21.898 1.00 66.25 116 GLN A C 1
ATOM 984 O O . GLN A 1 116 ? -13.067 12.239 22.118 1.00 66.25 116 GLN A O 1
ATOM 989 N N . ASP A 1 117 ? -10.909 12.797 21.831 1.00 73.75 117 ASP A N 1
ATOM 990 C CA . ASP A 1 117 ? -11.115 14.234 22.001 1.00 73.75 117 ASP A CA 1
ATOM 991 C C . ASP A 1 117 ? -11.870 14.818 20.803 1.00 73.75 117 ASP A C 1
ATOM 993 O O . ASP A 1 117 ? -12.790 15.606 20.992 1.00 73.75 117 ASP A O 1
ATOM 997 N N . TYR A 1 118 ? -11.597 14.348 19.582 1.00 77.56 118 TYR A N 1
ATOM 998 C CA . TYR A 1 118 ? -12.359 14.728 18.392 1.00 77.56 118 TYR A CA 1
ATOM 999 C C . TYR A 1 118 ? -13.845 14.365 18.516 1.00 77.56 118 TYR A C 1
ATOM 1001 O O . TYR A 1 118 ? -14.703 15.208 18.253 1.00 77.56 118 TYR A O 1
ATOM 1009 N N . LEU A 1 119 ? -14.170 13.144 18.958 1.00 77.12 119 LEU A N 1
ATOM 1010 C CA . LEU A 1 119 ? -15.562 12.730 19.174 1.00 77.12 119 LEU A CA 1
ATOM 1011 C C . LEU A 1 119 ? -16.247 13.580 20.251 1.00 77.12 119 LEU A C 1
ATOM 1013 O O . LEU A 1 119 ? -17.398 13.982 20.082 1.00 77.12 119 LEU A O 1
ATOM 1017 N N . LYS A 1 120 ? -15.533 13.913 21.333 1.00 74.94 120 LYS A N 1
ATOM 1018 C CA . LYS A 1 120 ? -16.043 14.800 22.389 1.00 74.94 120 LYS A CA 1
ATOM 1019 C C . LYS A 1 120 ? -16.256 16.235 21.898 1.00 74.94 120 LYS A C 1
ATOM 1021 O O . LYS A 1 120 ? -17.249 16.849 22.278 1.00 74.94 120 LYS A O 1
ATOM 1026 N N . CYS A 1 121 ? -15.373 16.752 21.049 1.00 75.50 121 CYS A N 1
ATOM 1027 C CA . CYS A 1 121 ? -15.485 18.093 20.475 1.00 75.50 121 CYS A CA 1
ATOM 1028 C C . CYS A 1 121 ? -16.610 18.202 19.435 1.00 75.50 121 CYS A C 1
ATOM 1030 O O . CYS A 1 121 ? -17.172 19.277 19.262 1.00 75.50 121 CYS A O 1
ATOM 1032 N N . ASN A 1 122 ? -16.982 17.099 18.777 1.00 79.50 122 ASN A N 1
ATOM 1033 C CA . ASN A 1 122 ? -18.008 17.080 17.727 1.00 79.50 122 ASN A CA 1
ATOM 1034 C C . ASN A 1 122 ? -19.370 16.537 18.196 1.00 79.50 122 ASN A C 1
ATOM 1036 O O . ASN A 1 122 ? -20.216 16.194 17.369 1.00 79.50 122 ASN A O 1
ATOM 1040 N N . LYS A 1 123 ? -19.622 16.480 19.512 1.00 77.69 123 LYS A N 1
ATOM 1041 C CA . LYS A 1 123 ? -20.887 15.994 20.100 1.00 77.69 123 LYS A CA 1
ATOM 1042 C C . LYS A 1 123 ? -22.139 16.581 19.440 1.00 77.69 123 LYS A C 1
ATOM 1044 O O . LYS A 1 123 ? -23.065 15.837 19.130 1.00 77.69 123 LYS A O 1
ATOM 1049 N N . ASN A 1 124 ? -22.131 17.887 19.174 1.00 74.62 124 ASN A N 1
ATOM 1050 C CA . ASN A 1 124 ? -23.270 18.603 18.594 1.00 74.62 124 ASN A CA 1
ATOM 1051 C C . ASN A 1 124 ? -23.585 18.151 17.157 1.00 74.62 124 ASN A C 1
ATOM 1053 O O . ASN A 1 124 ? -24.747 18.103 16.755 1.00 74.62 124 ASN A O 1
ATOM 1057 N N . VAL A 1 125 ? -22.561 17.773 16.385 1.00 77.00 125 VAL A N 1
ATOM 1058 C CA . VAL A 1 125 ? -22.738 17.270 15.015 1.00 77.00 125 VAL A CA 1
ATOM 1059 C C . VAL A 1 125 ? -23.412 15.902 15.050 1.00 77.00 125 VAL A C 1
ATOM 1061 O O . VAL A 1 125 ? -24.358 15.661 14.299 1.00 77.00 125 VAL A O 1
ATOM 1064 N N . PHE A 1 126 ? -22.977 15.027 15.961 1.00 76.88 126 PHE A N 1
ATOM 1065 C CA . PHE A 1 126 ? -23.559 13.696 16.123 1.00 76.88 126 PHE A CA 1
ATOM 1066 C C . PHE A 1 126 ? -25.007 13.750 16.615 1.00 76.88 126 PHE A C 1
ATOM 1068 O O . PHE A 1 126 ? -25.840 13.017 16.085 1.00 76.88 126 PHE A O 1
ATOM 1075 N N . SER A 1 127 ? -25.339 14.654 17.544 1.00 72.94 127 SER A N 1
ATOM 1076 C CA . SER A 1 127 ? -26.720 14.804 18.030 1.00 72.94 127 SER A CA 1
ATOM 1077 C C . SER A 1 127 ? -27.715 15.239 16.950 1.00 72.94 127 SER A C 1
ATOM 1079 O O . SER A 1 127 ? -28.901 14.967 17.081 1.00 72.94 127 SER A O 1
ATOM 1081 N N . LEU A 1 128 ? -27.250 15.907 15.888 1.00 74.31 128 LEU A N 1
ATOM 1082 C CA . LEU A 1 128 ? -28.103 16.384 14.794 1.00 74.31 128 LEU A CA 1
ATOM 1083 C C . LEU A 1 128 ? -28.370 15.329 13.709 1.00 74.31 128 LEU A C 1
ATOM 1085 O O . LEU A 1 128 ? -29.333 15.469 12.962 1.00 74.31 128 LEU A O 1
ATOM 1089 N N . HIS A 1 129 ? -27.519 14.305 13.588 1.00 81.38 129 HIS A N 1
ATOM 1090 C CA . HIS A 1 129 ? -27.510 13.421 12.413 1.00 81.38 129 HIS A CA 1
ATOM 1091 C C . HIS A 1 129 ? -27.675 11.933 12.737 1.00 81.38 129 HIS A C 1
ATOM 1093 O O . HIS A 1 129 ? -27.912 11.145 11.821 1.00 81.38 129 HIS A O 1
ATOM 1099 N N . LEU A 1 130 ? -27.537 11.524 14.001 1.00 83.94 130 LEU A N 1
ATOM 1100 C CA . LEU A 1 130 ? -27.738 10.131 14.391 1.00 83.94 130 LEU A CA 1
ATOM 1101 C C . LEU A 1 130 ? -29.224 9.850 14.666 1.00 83.94 130 LEU A C 1
ATOM 1103 O O . LEU A 1 130 ? -29.843 10.583 15.441 1.00 83.94 130 LEU A O 1
ATOM 1107 N N . PRO A 1 131 ? -29.802 8.785 14.076 1.00 86.50 131 PRO A N 1
ATOM 1108 C CA . PRO A 1 131 ? -31.140 8.332 14.430 1.00 86.50 131 PRO A CA 1
ATOM 1109 C C . PRO A 1 131 ? -31.242 8.010 15.927 1.00 86.50 131 PRO A C 1
ATOM 1111 O O . PRO A 1 131 ? -30.274 7.521 16.521 1.00 86.50 131 PRO A O 1
ATOM 1114 N N . PRO A 1 132 ? -32.410 8.236 16.549 1.00 83.75 132 PRO A N 1
ATOM 1115 C CA . PRO A 1 132 ? -32.572 8.089 17.989 1.00 83.75 132 PRO A CA 1
ATOM 1116 C C . PRO A 1 132 ? -32.392 6.645 18.481 1.00 83.75 132 PRO A C 1
ATOM 1118 O O . PRO A 1 132 ? -32.179 6.462 19.679 1.00 83.75 132 PRO A O 1
ATOM 1121 N N . GLU A 1 133 ? -32.471 5.627 17.620 1.00 90.19 133 GLU A N 1
ATOM 1122 C CA . GLU A 1 133 ? -32.294 4.223 18.021 1.00 90.19 133 GLU A CA 1
ATOM 1123 C C . GLU A 1 133 ? -30.824 3.765 18.049 1.00 90.19 133 GLU A C 1
ATOM 1125 O O . GLU A 1 133 ? -30.535 2.647 18.477 1.00 90.19 133 GLU A O 1
ATOM 1130 N N . VAL A 1 134 ? -29.879 4.593 17.588 1.00 90.62 134 VAL A N 1
ATOM 1131 C CA . VAL A 1 134 ? -28.468 4.200 17.478 1.00 90.62 134 VAL A CA 1
ATOM 1132 C C . VAL A 1 134 ? -27.763 4.313 18.829 1.00 90.62 134 VAL A C 1
ATOM 1134 O O . VAL A 1 134 ? -27.579 5.406 19.360 1.00 90.62 134 VAL A O 1
ATOM 1137 N N . LEU A 1 135 ? -27.322 3.171 19.360 1.00 91.19 135 LEU A N 1
ATOM 1138 C CA . LEU A 1 135 ? -26.541 3.075 20.602 1.00 91.19 135 LEU A CA 1
ATOM 1139 C C . LEU A 1 135 ? -25.055 2.792 20.355 1.00 91.19 135 LEU A C 1
ATOM 1141 O O . LEU A 1 135 ? -24.226 3.063 21.221 1.00 91.19 135 LEU A O 1
ATOM 1145 N N . GLU A 1 136 ? -24.712 2.278 19.174 1.00 92.81 136 GLU A N 1
ATOM 1146 C CA . GLU A 1 136 ? -23.353 1.886 18.806 1.00 92.81 136 GLU A CA 1
ATOM 1147 C C . GLU A 1 136 ? -22.994 2.416 17.419 1.00 92.81 136 GLU A C 1
ATOM 1149 O O . GLU A 1 136 ? -23.776 2.304 16.471 1.00 92.81 136 GLU A O 1
ATOM 1154 N N . VAL A 1 137 ? -21.800 2.993 17.301 1.00 92.12 137 VAL A N 1
ATOM 1155 C CA . VAL A 1 137 ? -21.277 3.561 16.058 1.00 92.12 137 VAL A CA 1
ATOM 1156 C C . VAL A 1 137 ? -19.851 3.071 15.840 1.00 92.12 137 VAL A C 1
ATOM 1158 O O . VAL A 1 137 ? -18.967 3.338 16.653 1.00 92.12 137 VAL A O 1
ATOM 1161 N N . ASP A 1 138 ? -19.607 2.412 14.710 1.00 92.69 138 ASP A N 1
ATOM 1162 C CA . ASP A 1 138 ? -18.250 2.110 14.258 1.00 92.69 138 ASP A CA 1
ATOM 1163 C C . ASP A 1 138 ? -17.624 3.350 13.609 1.00 92.69 138 ASP A C 1
ATOM 1165 O O . ASP A 1 138 ? -18.116 3.878 12.607 1.00 92.69 138 ASP A O 1
ATOM 1169 N N . VAL A 1 139 ? -16.502 3.801 14.160 1.00 91.31 139 VAL A N 1
ATOM 1170 C CA . VAL A 1 139 ? -15.708 4.916 13.651 1.00 91.31 139 VAL A CA 1
ATOM 1171 C C . VAL A 1 139 ? -14.481 4.361 12.953 1.00 91.31 139 VAL A C 1
ATOM 1173 O O . VAL A 1 139 ? -13.534 3.896 13.587 1.00 91.31 139 VAL A O 1
ATOM 1176 N N . TYR A 1 140 ? -14.485 4.447 11.629 1.00 90.88 140 TYR A N 1
ATOM 1177 C CA . TYR A 1 140 ? -13.357 4.040 10.806 1.00 90.88 140 TYR A CA 1
ATOM 1178 C C . TYR A 1 140 ? -12.384 5.201 10.647 1.00 90.88 140 TYR A C 1
ATOM 1180 O O . TYR A 1 140 ? -12.750 6.262 10.141 1.00 90.88 140 TYR A O 1
ATOM 1188 N N . TYR A 1 141 ? -11.128 4.992 11.024 1.00 89.00 141 TYR A N 1
ATOM 1189 C CA . TYR A 1 141 ? -10.073 5.982 10.827 1.00 89.00 141 TYR A CA 1
ATOM 1190 C C . TYR A 1 141 ? -8.905 5.373 10.073 1.00 89.00 141 TYR A C 1
ATOM 1192 O O . TYR A 1 141 ? -8.524 4.219 10.265 1.00 89.00 141 TYR A O 1
ATOM 1200 N N . LYS A 1 142 ? -8.337 6.177 9.179 1.00 89.75 142 LYS A N 1
ATOM 1201 C CA . LYS A 1 142 ? -7.125 5.817 8.457 1.00 89.75 142 LYS A CA 1
ATOM 1202 C C . LYS A 1 142 ? -5.921 6.209 9.296 1.00 89.75 142 LYS A C 1
ATOM 1204 O O . LYS A 1 142 ? -5.900 7.298 9.861 1.00 89.75 142 LYS A O 1
ATOM 1209 N N . TRP A 1 143 ? -4.925 5.338 9.348 1.00 91.25 143 TRP A N 1
ATOM 1210 C CA . TRP A 1 143 ? -3.649 5.640 9.984 1.00 91.25 143 TRP A CA 1
ATOM 1211 C C . TRP A 1 143 ? -2.477 5.162 9.125 1.00 91.25 143 TRP A C 1
ATOM 1213 O O . TRP A 1 143 ? -2.651 4.400 8.166 1.00 91.25 143 TRP A O 1
ATOM 1223 N N . GLY A 1 144 ? -1.296 5.664 9.472 1.00 88.38 144 GLY A N 1
ATOM 1224 C CA . GLY A 1 144 ? -0.003 5.367 8.864 1.00 88.38 144 GLY A CA 1
ATOM 1225 C C . GLY A 1 144 ? 1.111 5.561 9.891 1.00 88.38 144 GLY A C 1
ATOM 1226 O O . GLY A 1 144 ? 0.840 5.923 11.039 1.00 88.38 144 GLY A O 1
ATOM 1227 N N . LEU A 1 145 ? 2.362 5.338 9.490 1.00 83.19 145 LEU A N 1
ATOM 1228 C CA . LEU A 1 145 ? 3.517 5.425 10.397 1.00 83.19 145 LEU A CA 1
ATOM 1229 C C . LEU A 1 145 ? 3.946 6.861 10.740 1.00 83.19 145 LEU A C 1
ATOM 1231 O O . LEU A 1 145 ? 4.799 7.057 11.599 1.00 83.19 145 LEU A O 1
ATOM 1235 N N . ASP A 1 146 ? 3.280 7.862 10.165 1.00 66.69 146 ASP A N 1
ATOM 1236 C CA . ASP A 1 146 ? 3.625 9.280 10.322 1.00 66.69 146 ASP A CA 1
ATOM 1237 C C . ASP A 1 146 ? 2.977 9.944 11.555 1.00 66.69 146 ASP A C 1
ATOM 1239 O O . ASP A 1 146 ? 3.043 11.159 11.727 1.00 66.69 146 ASP A O 1
ATOM 1243 N N . GLY A 1 147 ? 2.332 9.170 12.437 1.00 61.09 147 GLY A N 1
ATOM 1244 C CA . GLY A 1 147 ? 1.533 9.674 13.568 1.00 61.09 147 GLY A CA 1
ATOM 1245 C C . GLY A 1 147 ? 2.312 10.392 14.684 1.00 61.09 147 GLY A C 1
ATOM 1246 O O . GLY A 1 147 ? 1.725 10.776 15.694 1.00 61.09 147 GLY A O 1
ATOM 1247 N N . GLY A 1 148 ? 3.627 10.570 14.542 1.00 69.31 148 GLY A N 1
ATOM 1248 C CA . GLY A 1 148 ? 4.449 11.369 15.444 1.00 69.31 148 GLY A CA 1
ATOM 1249 C C . GLY A 1 148 ? 5.817 11.677 14.840 1.00 69.31 148 GLY A C 1
ATOM 1250 O O . GLY A 1 148 ? 6.464 10.801 14.275 1.00 69.31 148 GLY A O 1
ATOM 1251 N N . PHE A 1 149 ? 6.281 12.917 14.985 1.00 75.25 149 PHE A N 1
ATOM 1252 C CA . PHE A 1 149 ? 7.580 13.328 14.459 1.00 75.25 149 PHE A CA 1
ATOM 1253 C C . PHE A 1 149 ? 8.710 12.766 15.329 1.00 75.25 149 PHE A C 1
ATOM 1255 O O . PHE A 1 149 ? 8.894 13.168 16.480 1.00 75.25 149 PHE A O 1
ATOM 1262 N N . LYS A 1 150 ? 9.474 11.827 14.771 1.00 85.69 150 LYS A N 1
ATOM 1263 C CA . LYS A 1 150 ? 10.761 11.376 15.308 1.00 85.69 150 LYS A CA 1
ATOM 1264 C C . LYS A 1 150 ? 11.837 11.688 14.278 1.00 85.69 150 LYS A C 1
ATOM 1266 O O . LYS A 1 150 ? 11.695 11.349 13.109 1.00 85.69 150 LYS A O 1
ATOM 1271 N N . LEU A 1 151 ? 12.927 12.311 14.714 1.00 89.88 151 LEU A N 1
ATOM 1272 C CA . LEU A 1 151 ? 14.096 12.557 13.869 1.00 89.88 151 LEU A CA 1
ATOM 1273 C C . LEU A 1 151 ? 14.991 11.313 13.862 1.00 89.88 151 LEU A C 1
ATOM 1275 O O . LEU A 1 151 ? 16.083 11.309 14.421 1.00 89.88 151 LEU A O 1
ATOM 1279 N N . ILE A 1 152 ? 14.484 10.226 13.283 1.00 91.94 152 ILE A N 1
ATOM 1280 C CA . ILE A 1 152 ? 15.187 8.947 13.169 1.00 91.94 152 ILE A CA 1
ATOM 1281 C C . ILE A 1 152 ? 15.215 8.563 11.694 1.00 91.94 152 ILE A C 1
ATOM 1283 O O . ILE A 1 152 ? 14.240 8.753 10.969 1.00 91.94 152 ILE A O 1
ATOM 1287 N N . LYS A 1 153 ? 16.352 8.038 11.235 1.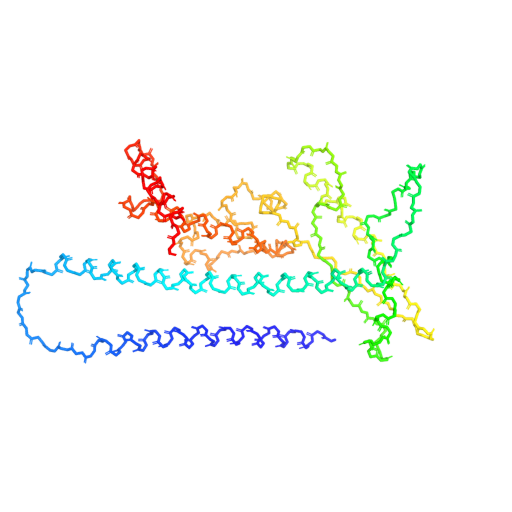00 92.88 153 LYS A N 1
ATOM 1288 C CA . LYS A 1 153 ? 16.476 7.538 9.868 1.00 92.88 153 LYS A CA 1
ATOM 1289 C C . LYS A 1 153 ? 15.554 6.336 9.678 1.00 92.88 153 LYS A C 1
ATOM 1291 O O . LYS A 1 153 ? 15.604 5.392 10.455 1.00 92.88 153 LYS A O 1
ATOM 1296 N N . GLU A 1 154 ? 14.788 6.351 8.597 1.00 93.12 154 GLU A N 1
ATOM 1297 C CA . GLU A 1 154 ? 13.935 5.233 8.213 1.00 93.12 154 GLU A CA 1
ATOM 1298 C C . GLU A 1 154 ? 14.783 4.019 7.779 1.00 93.12 154 GLU A C 1
ATOM 1300 O O . GLU A 1 154 ? 15.433 4.031 6.726 1.00 93.12 154 GLU A O 1
ATOM 1305 N N . THR A 1 155 ? 14.779 2.967 8.599 1.00 95.81 155 THR A N 1
ATOM 1306 C CA . THR A 1 155 ? 15.306 1.628 8.298 1.00 95.81 155 THR A CA 1
ATOM 1307 C C . THR A 1 155 ? 14.195 0.580 8.393 1.00 95.81 155 THR A C 1
ATOM 1309 O O . THR A 1 155 ? 13.094 0.858 8.871 1.00 95.81 155 THR A O 1
ATOM 1312 N N . ASN A 1 156 ? 14.467 -0.645 7.937 1.00 95.88 156 ASN A N 1
ATOM 1313 C CA . ASN A 1 156 ? 13.488 -1.732 8.014 1.00 95.88 156 ASN A CA 1
ATOM 1314 C C . ASN A 1 156 ? 13.093 -2.028 9.470 1.00 95.88 156 ASN A C 1
ATOM 1316 O O . ASN A 1 156 ? 11.927 -2.279 9.766 1.00 95.88 156 ASN A O 1
ATOM 1320 N N . GLU A 1 157 ? 14.064 -1.964 10.377 1.00 96.31 157 GLU A N 1
ATOM 1321 C CA . GLU A 1 157 ? 13.897 -2.206 11.806 1.00 96.31 157 GLU A CA 1
ATOM 1322 C C . GLU A 1 157 ? 13.070 -1.092 12.445 1.00 96.31 157 GLU A C 1
ATOM 1324 O O . GLU A 1 157 ? 12.109 -1.388 13.151 1.00 96.31 157 GLU A O 1
ATOM 1329 N N . THR A 1 158 ? 13.376 0.179 12.151 1.00 95.12 158 THR A N 1
ATOM 1330 C CA . THR A 1 158 ? 12.606 1.304 12.703 1.00 95.12 158 THR A CA 1
ATOM 1331 C C . THR A 1 158 ? 11.167 1.296 12.192 1.00 95.12 158 THR A C 1
ATOM 1333 O O . THR A 1 158 ? 10.254 1.576 12.959 1.00 95.12 158 THR A O 1
ATOM 1336 N N . ILE A 1 159 ? 10.942 0.927 10.923 1.00 95.25 159 ILE A N 1
ATOM 1337 C CA . ILE A 1 159 ? 9.593 0.774 10.355 1.00 95.25 159 ILE A CA 1
ATOM 1338 C C . ILE A 1 159 ? 8.798 -0.278 11.134 1.00 95.25 159 ILE A C 1
ATOM 1340 O O . ILE A 1 159 ? 7.681 0.001 11.567 1.00 95.25 159 ILE A O 1
ATOM 1344 N N . LYS A 1 160 ? 9.371 -1.476 11.328 1.00 95.94 160 LYS A N 1
ATOM 1345 C CA . LYS A 1 160 ? 8.707 -2.565 12.061 1.00 95.94 160 LYS A CA 1
ATOM 1346 C C . LYS A 1 160 ? 8.429 -2.165 13.514 1.00 95.94 160 LYS A C 1
ATOM 1348 O O . LYS A 1 160 ? 7.306 -2.311 13.977 1.00 95.94 160 LYS A O 1
ATOM 1353 N N . GLN A 1 161 ? 9.406 -1.561 14.193 1.00 94.50 161 GLN A N 1
ATOM 1354 C CA . GLN A 1 161 ? 9.258 -1.097 15.576 1.00 94.50 161 GLN A CA 1
ATOM 1355 C C . GLN A 1 161 ? 8.154 -0.042 15.738 1.00 94.50 161 GLN A C 1
ATOM 1357 O O . GLN A 1 161 ? 7.340 -0.151 16.655 1.00 94.50 161 GLN A O 1
ATOM 1362 N N . GLU A 1 162 ? 8.094 0.973 14.869 1.00 93.94 162 GLU A N 1
ATOM 1363 C CA . GLU A 1 162 ? 7.030 1.985 14.940 1.00 93.94 162 GLU A CA 1
ATOM 1364 C C . GLU A 1 162 ? 5.659 1.400 14.596 1.00 93.94 162 GLU A C 1
ATOM 1366 O O . GLU A 1 162 ? 4.662 1.785 15.216 1.00 93.94 162 GLU A O 1
ATOM 1371 N N . PHE A 1 163 ? 5.600 0.472 13.636 1.00 94.69 163 PHE A N 1
ATOM 1372 C CA . PHE A 1 163 ? 4.369 -0.229 13.289 1.00 94.69 163 PHE A CA 1
ATOM 1373 C C . PHE A 1 163 ? 3.842 -1.026 14.480 1.00 94.69 163 PHE A C 1
ATOM 1375 O O . PHE A 1 163 ? 2.704 -0.803 14.890 1.00 94.69 163 PHE A O 1
ATOM 1382 N N . ASP A 1 164 ? 4.680 -1.870 15.082 1.00 94.81 164 ASP A N 1
ATOM 1383 C CA . ASP A 1 164 ? 4.303 -2.719 16.212 1.00 94.81 164 ASP A CA 1
ATOM 1384 C C . ASP A 1 164 ? 3.900 -1.880 17.429 1.00 94.81 164 ASP A C 1
ATOM 1386 O O . ASP A 1 164 ? 2.872 -2.139 18.058 1.00 94.81 164 ASP A O 1
ATOM 1390 N N . ALA A 1 165 ? 4.655 -0.819 17.735 1.00 93.38 165 ALA A N 1
ATOM 1391 C CA . ALA A 1 165 ? 4.326 0.093 18.827 1.00 93.38 165 ALA A CA 1
ATOM 1392 C C . ALA A 1 165 ? 2.981 0.802 18.599 1.00 93.38 165 ALA A C 1
ATOM 1394 O O . ALA A 1 165 ? 2.185 0.953 19.528 1.00 93.38 165 ALA A O 1
ATOM 1395 N N . THR A 1 166 ? 2.704 1.228 17.364 1.00 92.62 166 THR A N 1
ATOM 1396 C CA . THR A 1 166 ? 1.437 1.887 17.021 1.00 92.62 166 THR A CA 1
ATOM 1397 C C . THR A 1 166 ? 0.279 0.891 17.029 1.00 92.62 166 THR A C 1
ATOM 1399 O O . THR A 1 166 ? -0.790 1.205 17.544 1.00 92.62 166 THR A O 1
ATOM 1402 N N . GLU A 1 167 ? 0.480 -0.331 16.536 1.00 92.75 167 GLU A N 1
ATOM 1403 C CA . GLU A 1 167 ? -0.530 -1.389 16.574 1.00 92.75 167 GLU A CA 1
ATOM 1404 C C . GLU A 1 167 ? -0.873 -1.793 18.018 1.00 92.75 167 GLU A C 1
ATOM 1406 O O . GLU A 1 167 ? -2.044 -1.977 18.345 1.00 92.75 167 GLU A O 1
ATOM 1411 N N . GLN A 1 168 ? 0.115 -1.856 18.914 1.00 93.44 168 GLN A N 1
ATOM 1412 C CA . GLN A 1 168 ? -0.118 -2.084 20.344 1.00 93.44 168 GLN A CA 1
ATOM 1413 C C . GLN A 1 168 ? -0.937 -0.954 20.980 1.00 93.44 168 GLN A C 1
ATOM 1415 O O . GLN A 1 168 ? -1.889 -1.227 21.710 1.00 93.44 168 GLN A O 1
ATOM 1420 N N . GLN A 1 169 ? -0.621 0.307 20.665 1.00 91.31 169 GLN A N 1
ATOM 1421 C CA . GLN A 1 169 ? -1.407 1.458 21.127 1.00 91.31 169 GLN A CA 1
ATOM 1422 C C . GLN A 1 169 ? -2.849 1.397 20.621 1.00 91.31 169 GLN A C 1
ATOM 1424 O O . GLN A 1 169 ? -3.771 1.660 21.385 1.00 91.31 169 GLN A O 1
ATOM 1429 N N . LEU A 1 170 ? -3.045 1.007 19.359 1.00 91.75 170 LEU A N 1
ATOM 1430 C CA . LEU A 1 170 ? -4.361 0.836 18.747 1.00 91.75 170 LEU A CA 1
ATOM 1431 C C . LEU A 1 170 ? -5.184 -0.263 19.419 1.00 91.75 170 LEU A C 1
ATOM 1433 O O . LEU A 1 170 ? -6.369 -0.066 19.671 1.00 91.75 170 LEU A O 1
ATOM 1437 N N . ARG A 1 171 ? -4.563 -1.401 19.748 1.00 91.38 171 ARG A N 1
ATOM 1438 C CA . ARG A 1 171 ? -5.227 -2.502 20.468 1.00 91.38 171 ARG A CA 1
ATOM 1439 C C . ARG A 1 171 ? -5.644 -2.112 21.886 1.00 91.38 171 ARG A C 1
ATOM 1441 O O . ARG A 1 171 ? -6.594 -2.680 22.409 1.00 91.38 171 ARG A O 1
ATOM 1448 N N . ALA A 1 172 ? -4.948 -1.153 22.494 1.00 92.69 172 ALA A N 1
ATOM 1449 C CA . ALA A 1 172 ? -5.279 -0.622 23.811 1.00 92.69 172 ALA A CA 1
ATOM 1450 C C . ALA A 1 172 ? -6.385 0.452 23.782 1.00 92.69 172 ALA A C 1
ATOM 1452 O O . ALA A 1 172 ? -6.805 0.913 24.845 1.00 92.69 172 ALA A O 1
ATOM 1453 N N . ILE A 1 173 ? -6.860 0.876 22.601 1.00 91.62 173 ILE A N 1
ATOM 1454 C CA . ILE A 1 173 ? -7.946 1.856 22.503 1.00 91.62 173 ILE A CA 1
ATOM 1455 C C . ILE A 1 173 ? -9.237 1.220 23.006 1.00 91.62 173 ILE A C 1
ATOM 1457 O O . ILE A 1 173 ? -9.751 0.258 22.440 1.00 91.62 173 ILE A O 1
ATOM 1461 N N . THR A 1 174 ? -9.785 1.808 24.061 1.00 90.44 174 THR A N 1
ATOM 1462 C CA . THR A 1 174 ? -11.083 1.428 24.602 1.00 90.44 174 THR A CA 1
ATOM 1463 C C . THR A 1 174 ? -12.220 2.121 23.858 1.00 90.44 174 THR A C 1
ATOM 1465 O O . THR A 1 174 ? -12.067 3.201 23.270 1.00 90.44 174 THR A O 1
ATOM 1468 N N . LEU A 1 175 ? -13.391 1.485 23.916 1.00 92.81 175 LEU A N 1
ATOM 1469 C CA . LEU A 1 175 ? -14.657 2.054 23.474 1.00 92.81 175 LEU A CA 1
ATOM 1470 C C . LEU A 1 175 ? -14.834 3.457 24.063 1.00 92.81 175 LEU A C 1
ATOM 1472 O O . LEU A 1 175 ? -14.651 3.670 25.262 1.00 92.81 175 LEU A O 1
ATOM 1476 N N . THR A 1 176 ? -15.179 4.429 23.221 1.00 92.88 176 THR A N 1
ATOM 1477 C CA . THR A 1 176 ? -15.456 5.785 23.703 1.00 92.88 176 THR A CA 1
ATOM 1478 C C . THR A 1 176 ? -16.942 5.951 23.901 1.00 92.88 176 THR A C 1
ATOM 1480 O O . THR A 1 176 ? -17.703 5.969 22.940 1.00 92.88 176 THR A O 1
ATOM 1483 N N . THR A 1 177 ? -17.345 6.105 25.153 1.00 92.50 177 THR A N 1
ATOM 1484 C CA . THR A 1 177 ? -18.733 6.379 25.500 1.00 92.50 177 THR A CA 1
ATOM 1485 C C . THR A 1 177 ? -18.957 7.881 25.583 1.00 92.50 177 THR A C 1
ATOM 1487 O O . THR A 1 177 ? -18.232 8.608 26.270 1.00 92.50 177 THR A O 1
ATOM 1490 N N . VAL A 1 178 ? -19.966 8.359 24.865 1.00 90.81 178 VAL A N 1
ATOM 1491 C CA . VAL A 1 178 ? -20.353 9.763 24.844 1.00 90.81 178 VAL A CA 1
ATOM 1492 C C . VAL A 1 178 ? -21.806 9.878 25.275 1.00 90.81 178 VAL A C 1
ATOM 1494 O O . VAL A 1 178 ? -22.704 9.368 24.610 1.00 90.81 178 VAL A O 1
ATOM 1497 N N . SER A 1 179 ? -22.033 10.597 26.372 1.00 89.25 179 SER A N 1
ATOM 1498 C CA . SER A 1 179 ? -23.369 11.030 26.762 1.00 89.25 179 SER A CA 1
ATOM 1499 C C . SER A 1 179 ? -23.836 12.174 25.858 1.00 89.25 179 SER A C 1
ATOM 1501 O O . SER A 1 179 ? -23.163 13.209 25.744 1.00 89.25 179 SER A O 1
ATOM 1503 N N . LEU A 1 180 ? -24.977 11.961 25.201 1.00 85.94 180 LEU A N 1
ATOM 1504 C CA . LEU A 1 180 ? -25.726 12.946 24.425 1.00 85.94 180 LEU A CA 1
ATOM 1505 C C . LEU A 1 180 ? -27.148 12.987 24.994 1.00 85.94 180 LEU A C 1
ATOM 1507 O O . LEU A 1 180 ? -27.903 12.029 24.839 1.00 85.94 180 LEU A O 1
ATOM 1511 N N . GLN A 1 181 ? -27.501 14.093 25.656 1.00 82.69 181 GLN A N 1
ATOM 1512 C CA . GLN A 1 181 ? -28.773 14.239 26.379 1.00 82.69 181 GLN A CA 1
ATOM 1513 C C . GLN A 1 181 ? -28.956 13.107 27.415 1.00 82.69 181 GLN A C 1
ATOM 1515 O O . GLN A 1 181 ? -28.122 12.973 28.307 1.00 82.69 181 GLN A O 1
ATOM 1520 N N . GLU A 1 182 ? -30.000 12.284 27.280 1.00 86.06 182 GLU A N 1
ATOM 1521 C CA . GLU A 1 182 ? -30.311 11.139 28.154 1.00 86.06 182 GLU A CA 1
ATOM 1522 C C . GLU A 1 182 ? -29.787 9.795 27.614 1.00 86.06 182 GLU A C 1
ATOM 1524 O O . GLU A 1 182 ? -30.072 8.738 28.174 1.00 86.06 182 GLU A O 1
ATOM 1529 N N . LYS A 1 183 ? -29.026 9.803 26.511 1.00 86.94 183 LYS A N 1
ATOM 1530 C CA . LYS A 1 183 ? -28.522 8.585 25.868 1.00 86.94 183 LYS A CA 1
ATOM 1531 C C . LYS A 1 183 ? -27.009 8.486 25.953 1.00 86.94 183 LYS A C 1
ATOM 1533 O O . LYS A 1 183 ? -26.279 9.474 25.880 1.00 86.94 183 LYS A O 1
ATOM 1538 N N . SER A 1 184 ? -26.547 7.249 26.071 1.00 91.81 184 SER A N 1
ATOM 1539 C CA . SER A 1 184 ? -25.138 6.887 26.047 1.00 91.81 184 SER A CA 1
ATOM 1540 C C . SER A 1 184 ? -24.842 6.198 24.722 1.00 91.81 184 SER A C 1
ATOM 1542 O O . SER A 1 184 ? -25.339 5.099 24.488 1.00 91.81 184 SER A O 1
ATOM 1544 N N . ILE A 1 185 ? -24.065 6.849 23.854 1.00 92.75 185 ILE A N 1
ATOM 1545 C CA . ILE A 1 185 ? -23.641 6.269 22.575 1.00 92.75 185 ILE A CA 1
ATOM 1546 C C . ILE A 1 185 ? -22.212 5.759 22.710 1.00 92.75 185 ILE A C 1
ATOM 1548 O O . ILE A 1 185 ? -21.314 6.468 23.173 1.00 92.75 185 ILE A O 1
ATOM 1552 N N . ASN A 1 186 ? -22.011 4.525 22.273 1.00 93.81 186 ASN A N 1
ATOM 1553 C CA . ASN A 1 186 ? -20.742 3.828 22.275 1.00 93.81 186 ASN A CA 1
ATOM 1554 C C . ASN A 1 186 ? -20.083 3.918 20.896 1.00 93.81 186 ASN A C 1
ATOM 1556 O O . ASN A 1 186 ? -20.643 3.482 19.893 1.00 93.81 186 ASN A O 1
ATOM 1560 N N . PHE A 1 187 ? -18.873 4.466 20.846 1.00 93.06 187 PHE A N 1
ATOM 1561 C CA . PHE A 1 187 ? -18.091 4.583 19.621 1.00 93.06 187 PHE A CA 1
ATOM 1562 C C . PHE A 1 187 ? -16.992 3.526 19.605 1.00 93.06 187 PHE A C 1
ATOM 1564 O O . PHE A 1 187 ? -16.028 3.604 20.377 1.00 93.06 187 PHE A O 1
ATOM 1571 N N . ASN A 1 188 ? -17.158 2.541 18.725 1.00 94.06 188 ASN A N 1
ATOM 1572 C CA . ASN A 1 188 ? -16.181 1.497 18.465 1.00 94.06 188 ASN A CA 1
ATOM 1573 C C . ASN A 1 188 ? -15.155 1.992 17.444 1.00 94.06 188 ASN A C 1
ATOM 1575 O O . ASN A 1 188 ? -15.498 2.486 16.373 1.00 94.06 188 ASN A O 1
ATOM 1579 N N . HIS A 1 189 ? -13.879 1.885 17.785 1.00 93.25 189 HIS A N 1
ATOM 1580 C CA . HIS A 1 189 ? -12.789 2.474 17.019 1.00 93.25 189 HIS A CA 1
ATOM 1581 C C . HIS A 1 189 ? -12.187 1.428 16.081 1.00 93.25 189 HIS A C 1
ATOM 1583 O O . HIS A 1 189 ? -11.523 0.507 16.545 1.00 93.25 189 HIS A O 1
ATOM 1589 N N . VAL A 1 190 ? -12.361 1.594 14.765 1.00 92.88 190 VAL A N 1
ATOM 1590 C CA . VAL A 1 190 ? -11.874 0.651 13.745 1.00 92.88 190 VAL A CA 1
ATOM 1591 C C . VAL A 1 190 ? -10.707 1.260 12.941 1.00 92.88 190 VAL A C 1
ATOM 1593 O O . VAL A 1 190 ? -10.928 1.939 11.930 1.00 92.88 190 VAL A O 1
ATOM 1596 N N . PRO A 1 191 ? -9.446 1.038 13.361 1.00 92.25 191 PRO A N 1
ATOM 1597 C CA . PRO A 1 191 ? -8.272 1.536 12.650 1.00 92.25 191 PRO A CA 1
ATOM 1598 C C . PRO A 1 191 ? -8.041 0.783 11.339 1.00 92.25 191 PRO A C 1
ATOM 1600 O O . PRO A 1 191 ? -7.954 -0.443 11.329 1.00 92.25 191 PRO A O 1
ATOM 1603 N N . ILE A 1 192 ? -7.811 1.507 10.241 1.00 91.56 192 ILE A N 1
ATOM 1604 C CA . ILE A 1 192 ? -7.381 0.925 8.963 1.00 91.56 192 ILE A CA 1
ATOM 1605 C C . ILE A 1 192 ? -6.038 1.526 8.526 1.00 91.56 192 ILE A C 1
ATOM 1607 O O . ILE A 1 192 ? -5.928 2.722 8.241 1.00 91.56 192 ILE A O 1
ATOM 1611 N N . CYS A 1 193 ? -5.009 0.684 8.433 1.00 93.19 193 CYS A N 1
ATOM 1612 C CA . CYS A 1 193 ? -3.640 1.086 8.107 1.00 93.19 193 CYS A CA 1
ATOM 1613 C C . CYS A 1 193 ? -3.456 1.306 6.594 1.00 93.19 193 CYS A C 1
ATOM 1615 O O . CYS A 1 193 ? -2.837 0.500 5.913 1.00 93.19 193 CYS A O 1
ATOM 1617 N N . THR A 1 194 ? -4.042 2.365 6.033 1.00 91.44 194 THR A N 1
ATOM 1618 C CA . THR A 1 194 ? -4.023 2.612 4.570 1.00 91.44 194 THR A CA 1
ATOM 1619 C C . THR A 1 194 ? -3.126 3.763 4.137 1.00 91.44 194 THR A C 1
ATOM 1621 O O . THR A 1 194 ? -2.926 3.971 2.941 1.00 91.44 194 THR A O 1
ATOM 1624 N N . MET A 1 195 ? -2.595 4.534 5.086 1.00 90.50 195 MET A N 1
ATOM 1625 C CA . MET A 1 195 ? -1.727 5.676 4.801 1.00 90.50 195 MET A CA 1
ATOM 1626 C C . MET A 1 195 ? -0.266 5.240 4.843 1.00 90.50 195 MET A C 1
ATOM 1628 O O . MET A 1 195 ? 0.513 5.731 5.650 1.00 90.50 195 MET A O 1
ATOM 1632 N N . MET A 1 196 ? 0.088 4.272 4.000 1.00 90.06 196 MET A N 1
ATOM 1633 C CA . MET A 1 196 ? 1.457 3.781 3.888 1.00 90.06 196 MET A CA 1
ATOM 1634 C C . MET A 1 196 ? 1.954 3.873 2.456 1.00 90.06 196 MET A C 1
ATOM 1636 O O . MET A 1 196 ? 1.207 3.690 1.488 1.00 90.06 196 MET A O 1
ATOM 1640 N N . ASP A 1 197 ? 3.241 4.158 2.322 1.00 91.00 197 ASP A N 1
ATOM 1641 C CA . ASP A 1 197 ? 3.925 4.084 1.048 1.00 91.00 197 ASP A CA 1
ATOM 1642 C C . ASP A 1 197 ? 4.234 2.619 0.675 1.00 91.00 197 ASP A C 1
ATOM 1644 O O . ASP A 1 197 ? 4.231 1.702 1.501 1.00 91.00 197 ASP A O 1
ATOM 1648 N N . GLY A 1 198 ? 4.515 2.383 -0.608 1.00 91.12 198 GLY A N 1
ATOM 1649 C CA . GLY A 1 198 ? 4.788 1.032 -1.104 1.00 91.12 198 GLY A CA 1
ATOM 1650 C C . GLY A 1 198 ? 6.067 0.402 -0.535 1.00 91.12 198 GLY A C 1
ATOM 1651 O O . GLY A 1 198 ? 6.146 -0.821 -0.443 1.00 91.12 198 GLY A O 1
ATOM 1652 N N . LYS A 1 199 ? 7.065 1.204 -0.145 1.00 91.50 199 LYS A N 1
ATOM 1653 C CA . LYS A 1 199 ? 8.321 0.717 0.442 1.00 91.50 199 LYS A CA 1
ATOM 1654 C C . LYS A 1 199 ? 8.069 0.223 1.866 1.00 91.50 199 LYS A C 1
ATOM 1656 O O . LYS A 1 199 ? 8.448 -0.906 2.164 1.00 91.50 199 LYS A O 1
ATOM 1661 N N . THR A 1 200 ? 7.360 0.988 2.687 1.00 94.06 200 THR A N 1
ATOM 1662 C CA . THR A 1 200 ? 6.913 0.571 4.021 1.00 94.06 200 THR A CA 1
ATOM 1663 C C . THR A 1 200 ? 6.075 -0.704 3.947 1.00 94.06 200 THR A C 1
ATOM 1665 O O . THR A 1 200 ? 6.365 -1.680 4.639 1.00 94.06 200 THR A O 1
ATOM 1668 N N . CYS A 1 201 ? 5.107 -0.767 3.026 1.00 94.44 201 CYS A N 1
ATOM 1669 C CA . CYS A 1 201 ? 4.330 -1.985 2.785 1.00 94.44 201 CYS A CA 1
ATOM 1670 C C . CYS A 1 201 ? 5.211 -3.195 2.439 1.00 94.44 201 CYS A C 1
ATOM 1672 O O . CYS A 1 201 ? 4.935 -4.307 2.888 1.00 94.44 201 CYS A O 1
ATOM 1674 N N . ASN A 1 202 ? 6.266 -3.012 1.642 1.00 95.25 202 ASN A N 1
ATOM 1675 C CA . ASN A 1 202 ? 7.185 -4.099 1.307 1.00 95.25 202 ASN A CA 1
ATOM 1676 C C . ASN A 1 202 ? 7.948 -4.600 2.533 1.00 95.25 202 ASN A C 1
ATOM 1678 O O . ASN A 1 202 ? 8.068 -5.808 2.697 1.00 95.25 202 ASN A O 1
ATOM 1682 N N . VAL A 1 203 ? 8.393 -3.704 3.415 1.00 96.31 203 VAL A N 1
ATOM 1683 C CA . VAL A 1 203 ? 9.057 -4.082 4.672 1.00 96.31 203 VAL A CA 1
ATOM 1684 C C . VAL A 1 203 ? 8.115 -4.882 5.573 1.00 96.31 203 VAL A C 1
ATOM 1686 O O . VAL A 1 203 ? 8.494 -5.948 6.057 1.00 96.31 203 VAL A O 1
ATOM 1689 N N . LEU A 1 204 ? 6.881 -4.406 5.759 1.00 95.81 204 LEU A N 1
ATOM 1690 C CA . LEU A 1 204 ? 5.893 -5.044 6.638 1.00 95.81 204 LEU A CA 1
ATOM 1691 C C . LEU A 1 204 ? 5.380 -6.384 6.105 1.00 95.81 204 LEU A C 1
ATOM 1693 O O . LEU A 1 204 ? 5.028 -7.264 6.879 1.00 95.81 204 LEU A O 1
ATOM 1697 N N . THR A 1 205 ? 5.349 -6.547 4.785 1.00 95.62 205 THR A N 1
ATOM 1698 C CA . THR A 1 205 ? 4.949 -7.804 4.134 1.00 95.62 205 THR A CA 1
ATOM 1699 C C . THR A 1 205 ? 6.140 -8.702 3.793 1.00 95.62 205 THR A C 1
ATOM 1701 O O . THR A 1 205 ? 5.965 -9.687 3.077 1.00 95.62 205 THR A O 1
ATOM 1704 N N . GLU A 1 206 ? 7.350 -8.345 4.230 1.00 95.44 206 GLU A N 1
ATOM 1705 C CA . GLU A 1 206 ? 8.594 -9.090 3.978 1.00 95.44 206 GLU A CA 1
ATOM 1706 C C . GLU A 1 206 ? 8.877 -9.330 2.483 1.00 95.44 206 GLU A C 1
ATOM 1708 O O . GLU A 1 206 ? 9.442 -10.333 2.050 1.00 95.44 206 GLU A O 1
ATOM 1713 N N . THR A 1 207 ? 8.477 -8.368 1.655 1.00 95.44 207 THR A N 1
ATOM 1714 C CA . THR A 1 207 ? 8.712 -8.377 0.214 1.00 95.44 207 THR A CA 1
ATOM 1715 C C . THR A 1 207 ? 10.099 -7.813 -0.081 1.00 95.44 207 THR A C 1
ATOM 1717 O O . THR A 1 207 ? 10.309 -6.604 -0.038 1.00 95.44 207 THR A O 1
ATOM 1720 N N . ALA A 1 208 ? 11.049 -8.683 -0.434 1.00 91.25 208 ALA A N 1
ATOM 1721 C CA . ALA A 1 208 ? 12.447 -8.292 -0.657 1.00 91.25 208 ALA A CA 1
ATOM 1722 C C . ALA A 1 208 ? 12.654 -7.296 -1.817 1.00 91.25 208 ALA A C 1
ATOM 1724 O O . ALA A 1 208 ? 13.568 -6.475 -1.785 1.00 91.25 208 ALA A O 1
ATOM 1725 N N . SER A 1 209 ? 11.826 -7.370 -2.865 1.00 92.75 209 SER A N 1
ATOM 1726 C CA . SER A 1 209 ? 11.961 -6.523 -4.054 1.00 92.75 209 SER A CA 1
ATOM 1727 C C . SER A 1 209 ? 10.929 -5.406 -4.068 1.00 92.75 209 SER A C 1
ATOM 1729 O O . SER A 1 209 ? 9.729 -5.662 -4.023 1.00 92.75 209 SER A O 1
ATOM 1731 N N . SER A 1 210 ? 11.388 -4.171 -4.278 1.00 90.88 210 SER A N 1
ATOM 1732 C CA . SER A 1 210 ? 10.514 -3.008 -4.470 1.00 90.88 210 SER A CA 1
ATOM 1733 C C . SER A 1 210 ? 9.666 -3.063 -5.745 1.00 90.88 210 SER A C 1
ATOM 1735 O O . SER A 1 210 ? 8.725 -2.286 -5.892 1.00 90.88 210 SER A O 1
ATOM 1737 N N . GLN A 1 211 ? 10.002 -3.966 -6.669 1.00 91.00 211 GLN A N 1
ATOM 1738 C CA . GLN A 1 211 ? 9.274 -4.188 -7.919 1.00 91.00 211 GLN A CA 1
ATOM 1739 C C . GLN A 1 211 ? 8.318 -5.382 -7.844 1.00 91.00 211 GLN A C 1
ATOM 1741 O O . GLN A 1 211 ? 7.581 -5.622 -8.800 1.00 91.00 211 GLN A O 1
ATOM 1746 N N . ALA A 1 212 ? 8.358 -6.161 -6.761 1.00 94.19 212 ALA A N 1
ATOM 1747 C CA . ALA A 1 212 ? 7.421 -7.252 -6.554 1.00 94.19 212 ALA A CA 1
ATOM 1748 C C . ALA A 1 212 ? 6.132 -6.729 -5.911 1.00 94.19 212 ALA A C 1
ATOM 1750 O O . ALA A 1 212 ? 6.140 -5.766 -5.148 1.00 94.19 212 ALA A O 1
ATOM 1751 N N . CYS A 1 213 ? 5.010 -7.373 -6.221 1.00 93.81 213 CYS A N 1
ATOM 1752 C CA . CYS A 1 213 ? 3.743 -7.069 -5.572 1.00 93.81 213 CYS A CA 1
ATOM 1753 C C . CYS A 1 213 ? 3.790 -7.500 -4.098 1.00 93.81 213 CYS A C 1
ATOM 1755 O O . CYS A 1 213 ? 4.051 -8.663 -3.804 1.00 93.81 213 CYS A O 1
ATOM 1757 N N . ASN A 1 214 ? 3.472 -6.598 -3.173 1.00 94.12 214 ASN A N 1
ATOM 1758 C CA . ASN A 1 214 ? 3.418 -6.883 -1.736 1.00 94.12 214 ASN A CA 1
ATOM 1759 C C . ASN A 1 214 ? 2.330 -7.901 -1.341 1.00 94.12 214 ASN A C 1
ATOM 1761 O O . ASN A 1 214 ? 2.438 -8.517 -0.283 1.00 94.12 214 ASN A O 1
ATOM 1765 N N . ILE A 1 215 ? 1.322 -8.102 -2.197 1.00 94.94 215 ILE A N 1
ATOM 1766 C CA . ILE A 1 215 ? 0.182 -9.002 -1.971 1.00 94.94 215 ILE A CA 1
ATOM 1767 C C . ILE A 1 215 ? 0.446 -10.412 -2.517 1.00 94.94 215 ILE A C 1
ATOM 1769 O O . ILE A 1 215 ? 0.357 -11.389 -1.783 1.00 94.94 215 ILE A O 1
ATOM 1773 N N . CYS A 1 216 ? 0.756 -10.541 -3.811 1.00 94.38 216 CYS A N 1
ATOM 1774 C CA . CYS A 1 216 ? 0.923 -11.852 -4.459 1.00 94.38 216 CYS A CA 1
ATOM 1775 C C . CYS A 1 216 ? 2.393 -12.268 -4.625 1.00 94.38 216 CYS A C 1
ATOM 1777 O O . CYS A 1 216 ? 2.691 -13.333 -5.168 1.00 94.38 216 CYS A O 1
ATOM 1779 N N . LYS A 1 217 ? 3.339 -11.405 -4.227 1.00 94.12 217 LYS A N 1
ATOM 1780 C CA . LYS A 1 217 ? 4.795 -11.583 -4.392 1.00 94.12 217 LYS A CA 1
ATOM 1781 C C . LYS A 1 217 ? 5.247 -11.772 -5.844 1.00 94.12 217 LYS A C 1
ATOM 1783 O O . LYS A 1 217 ? 6.364 -12.211 -6.102 1.00 94.12 217 LYS A O 1
ATOM 1788 N N . GLY A 1 218 ? 4.380 -11.457 -6.808 1.00 94.44 218 GLY A N 1
ATOM 1789 C CA . GLY A 1 218 ? 4.674 -11.546 -8.233 1.00 94.44 218 GLY A CA 1
ATOM 1790 C C . GLY A 1 218 ? 5.706 -10.513 -8.655 1.00 94.44 218 GLY A C 1
ATOM 1791 O O . GLY A 1 218 ? 5.573 -9.332 -8.336 1.00 94.44 218 GLY A O 1
ATOM 1792 N N . THR A 1 219 ? 6.726 -10.952 -9.387 1.00 94.31 219 THR A N 1
ATOM 1793 C CA . THR A 1 219 ? 7.676 -10.049 -10.047 1.00 94.31 219 THR A CA 1
ATOM 1794 C C . THR A 1 219 ? 7.064 -9.484 -11.336 1.00 94.31 219 THR A C 1
ATOM 1796 O O . THR A 1 219 ? 6.118 -10.070 -11.866 1.00 94.31 219 THR A O 1
ATOM 1799 N N . PRO A 1 220 ? 7.619 -8.413 -11.935 1.00 92.44 220 PRO A N 1
ATOM 1800 C CA . PRO A 1 220 ? 7.119 -7.905 -13.216 1.00 92.44 220 PRO A CA 1
ATOM 1801 C C . PRO A 1 220 ? 7.107 -8.963 -14.332 1.00 92.44 220 PRO A C 1
ATOM 1803 O O . PRO A 1 220 ? 6.239 -8.950 -15.199 1.00 92.44 220 PRO A O 1
ATOM 1806 N N . LYS A 1 221 ? 8.051 -9.915 -14.299 1.00 91.19 221 LYS A N 1
ATOM 1807 C CA . LYS A 1 221 ? 8.097 -11.036 -15.248 1.00 91.19 221 LYS A CA 1
ATOM 1808 C C . LYS A 1 221 ? 6.906 -11.979 -15.069 1.00 91.19 221 LYS A C 1
ATOM 1810 O O . LYS A 1 221 ? 6.375 -12.465 -16.062 1.00 91.19 221 LYS A O 1
ATOM 1815 N N . ASP A 1 222 ? 6.497 -12.216 -13.826 1.00 93.62 222 ASP A N 1
ATOM 1816 C CA . ASP A 1 222 ? 5.344 -13.059 -13.515 1.00 93.62 222 ASP A CA 1
ATOM 1817 C C . ASP A 1 222 ? 4.035 -12.362 -13.869 1.00 93.62 222 ASP A C 1
ATOM 1819 O O . ASP A 1 222 ? 3.155 -12.982 -14.452 1.00 93.62 222 ASP A O 1
ATOM 1823 N N . ILE A 1 223 ? 3.937 -11.064 -13.562 1.00 93.06 223 ILE A N 1
ATOM 1824 C CA . ILE A 1 223 ? 2.730 -10.258 -13.781 1.00 93.06 223 ILE A CA 1
ATOM 1825 C C . ILE A 1 223 ? 2.389 -10.133 -15.273 1.00 93.06 223 ILE A C 1
ATOM 1827 O O . ILE A 1 223 ? 1.221 -10.057 -15.640 1.00 93.06 223 ILE A O 1
ATOM 1831 N N . ASN A 1 224 ? 3.395 -10.186 -16.148 1.00 93.44 224 ASN A N 1
ATOM 1832 C CA . ASN A 1 224 ? 3.192 -10.195 -17.598 1.00 93.44 224 ASN A CA 1
ATOM 1833 C C . ASN A 1 224 ? 2.600 -11.510 -18.143 1.00 93.44 224 ASN A C 1
ATOM 1835 O O . ASN A 1 224 ? 2.297 -11.581 -19.332 1.00 93.44 224 ASN A O 1
ATOM 1839 N N . ASN A 1 225 ? 2.449 -12.549 -17.318 1.00 95.62 225 ASN A N 1
ATOM 1840 C CA . ASN A 1 225 ? 1.791 -13.796 -17.689 1.00 95.62 225 ASN A CA 1
ATOM 1841 C C . ASN A 1 225 ? 0.460 -13.916 -16.929 1.00 95.62 225 ASN A C 1
ATOM 1843 O O . ASN A 1 225 ? 0.442 -14.234 -15.742 1.00 95.62 225 ASN A O 1
ATOM 1847 N N . LEU A 1 226 ? -0.649 -13.666 -17.631 1.00 94.25 226 LEU A N 1
ATOM 1848 C CA . LEU A 1 226 ? -1.988 -13.634 -17.035 1.00 94.25 226 LEU A CA 1
ATOM 1849 C C . LEU A 1 226 ? -2.371 -14.964 -16.376 1.00 94.25 226 LEU A C 1
ATOM 1851 O O . LEU A 1 226 ? -2.882 -14.949 -15.260 1.00 94.25 226 LEU A O 1
ATOM 1855 N N . ASP A 1 227 ? -2.055 -16.098 -17.004 1.00 95.50 227 ASP A N 1
ATOM 1856 C CA . ASP A 1 227 ? -2.377 -17.423 -16.460 1.00 95.50 227 ASP A CA 1
ATOM 1857 C C . ASP A 1 227 ? -1.681 -17.649 -15.114 1.00 95.50 227 ASP A C 1
ATOM 1859 O O . ASP A 1 227 ? -2.297 -18.088 -14.142 1.00 95.50 227 ASP A O 1
ATOM 1863 N N . LYS A 1 228 ? -0.402 -17.257 -15.022 1.00 93.56 228 LYS A N 1
ATOM 1864 C CA . LYS A 1 228 ? 0.367 -17.338 -13.773 1.00 93.56 228 LYS A CA 1
ATOM 1865 C C . LYS A 1 228 ? -0.165 -16.408 -12.694 1.00 93.56 228 LYS A C 1
ATOM 1867 O O . LYS A 1 228 ? -0.079 -16.756 -11.523 1.00 93.56 228 LYS A O 1
ATOM 1872 N N . VAL A 1 229 ? -0.661 -15.227 -13.061 1.00 94.06 229 VAL A N 1
ATOM 1873 C CA . VAL A 1 229 ? -1.226 -14.266 -12.101 1.00 94.06 229 VAL A CA 1
ATOM 1874 C C . VAL A 1 229 ? -2.541 -14.778 -11.533 1.00 94.06 229 VAL A C 1
ATOM 1876 O O . VAL A 1 229 ? -2.726 -14.722 -10.322 1.00 94.06 229 VAL A O 1
ATOM 1879 N N . LEU A 1 230 ? -3.425 -15.306 -12.383 1.00 93.62 230 LEU A N 1
ATOM 1880 C CA . LEU A 1 230 ? -4.737 -15.812 -11.971 1.00 93.62 230 LEU A CA 1
ATOM 1881 C C . LEU A 1 230 ? -4.635 -17.008 -11.018 1.00 93.62 230 LEU A C 1
ATOM 1883 O O . LEU A 1 230 ? -5.475 -17.165 -10.140 1.00 93.62 230 LEU A O 1
ATOM 1887 N N . GLN A 1 231 ? -3.598 -17.830 -11.173 1.00 95.06 231 GLN A N 1
ATOM 1888 C CA . GLN A 1 231 ? -3.348 -18.992 -10.316 1.00 95.06 231 GLN A CA 1
ATOM 1889 C C . GLN A 1 231 ? -2.545 -18.654 -9.052 1.00 95.06 231 GLN A C 1
ATOM 1891 O O . GLN A 1 231 ? -2.323 -19.525 -8.211 1.00 95.06 231 GLN A O 1
ATOM 1896 N N . ARG A 1 232 ? -2.059 -17.415 -8.910 1.00 93.81 232 ARG A N 1
ATOM 1897 C CA . ARG A 1 232 ? -1.148 -17.059 -7.822 1.00 93.81 232 ARG A CA 1
ATOM 1898 C C . ARG A 1 232 ? -1.920 -16.830 -6.522 1.00 93.81 232 ARG A C 1
ATOM 1900 O O . ARG A 1 232 ? -2.856 -16.031 -6.519 1.00 93.81 232 ARG A O 1
ATOM 1907 N N . PRO A 1 233 ? -1.509 -17.446 -5.400 1.00 95.25 233 PRO A N 1
ATOM 1908 C CA . PRO A 1 233 ? -2.112 -17.142 -4.113 1.00 95.25 233 PRO A CA 1
ATOM 1909 C C . PRO A 1 233 ? -1.792 -15.698 -3.707 1.00 95.25 233 PRO A C 1
ATOM 1911 O O . PRO A 1 233 ? -0.663 -15.220 -3.860 1.00 95.25 233 PRO A O 1
ATOM 1914 N N . CYS A 1 234 ? -2.799 -15.009 -3.179 1.00 94.94 234 CYS A N 1
ATOM 1915 C CA . CYS A 1 234 ? -2.654 -13.691 -2.576 1.00 94.94 234 CYS A CA 1
ATOM 1916 C C . CYS A 1 234 ? -2.615 -13.828 -1.057 1.00 94.94 234 CYS A C 1
ATOM 1918 O O . CYS A 1 234 ? -3.456 -14.511 -0.475 1.00 94.94 234 CYS A O 1
ATOM 1920 N N . ASP A 1 235 ? -1.679 -13.131 -0.419 1.00 94.12 235 ASP A N 1
ATOM 1921 C CA . ASP A 1 235 ? -1.669 -12.999 1.031 1.00 94.12 235 ASP A CA 1
ATOM 1922 C C . ASP A 1 235 ? -2.770 -12.023 1.465 1.00 94.12 235 ASP A C 1
ATOM 1924 O O . ASP A 1 235 ? -2.652 -10.802 1.325 1.00 94.12 235 ASP A O 1
ATOM 1928 N N . THR A 1 236 ? -3.865 -12.568 1.991 1.00 94.44 236 THR A N 1
ATOM 1929 C CA . THR A 1 236 ? -5.010 -11.779 2.455 1.00 94.44 236 THR A CA 1
ATOM 1930 C C . THR A 1 236 ? -4.670 -10.915 3.666 1.00 94.44 236 THR A C 1
ATOM 1932 O O . THR A 1 236 ? -5.344 -9.912 3.899 1.00 94.44 236 THR A O 1
ATOM 1935 N N . SER A 1 237 ? -3.620 -11.250 4.427 1.00 93.50 237 SER A N 1
ATOM 1936 C CA . SER A 1 237 ? -3.180 -10.437 5.565 1.00 93.50 237 SER A CA 1
ATOM 1937 C C . SER A 1 237 ? -2.627 -9.080 5.115 1.00 93.50 237 SER A C 1
ATOM 1939 O O . SER A 1 237 ? -2.773 -8.085 5.829 1.00 93.50 237 SER A O 1
ATOM 1941 N N . ALA A 1 238 ? -2.092 -9.004 3.891 1.00 93.31 238 ALA A N 1
ATOM 1942 C CA . ALA A 1 238 ? -1.584 -7.775 3.294 1.00 93.31 238 ALA A CA 1
ATOM 1943 C C . ALA A 1 238 ? -2.698 -6.807 2.849 1.00 93.31 238 ALA A C 1
ATOM 1945 O O . ALA A 1 238 ? -2.429 -5.627 2.621 1.00 93.31 238 ALA A O 1
ATOM 1946 N N . TYR A 1 239 ? -3.959 -7.254 2.756 1.00 93.69 239 TYR A N 1
ATOM 1947 C CA . TYR A 1 239 ? -5.077 -6.399 2.327 1.00 93.69 239 TYR A CA 1
ATOM 1948 C C . TYR A 1 239 ? -5.344 -5.238 3.286 1.00 93.69 239 TYR A C 1
ATOM 1950 O O . TYR A 1 239 ? -5.823 -4.188 2.855 1.00 93.69 239 TYR A O 1
ATOM 1958 N N . LYS A 1 240 ? -4.966 -5.382 4.563 1.00 91.88 240 LYS A N 1
ATOM 1959 C CA . LYS A 1 240 ? -5.102 -4.322 5.573 1.00 91.88 240 LYS A CA 1
ATOM 1960 C C . LYS A 1 240 ? -4.300 -3.059 5.240 1.00 91.88 240 LYS A C 1
ATOM 1962 O O . LYS A 1 240 ? -4.645 -1.988 5.730 1.00 91.88 240 LYS A O 1
ATOM 1967 N N . TYR A 1 241 ? -3.277 -3.185 4.390 1.00 91.00 241 TYR A N 1
ATOM 1968 C CA . TYR A 1 241 ? -2.400 -2.089 3.981 1.00 91.00 241 TYR A CA 1
ATOM 1969 C C . TYR A 1 241 ? -2.944 -1.263 2.808 1.00 91.00 241 TYR A C 1
ATOM 1971 O O . TYR A 1 241 ? -2.502 -0.139 2.579 1.00 91.00 241 TYR A O 1
ATOM 1979 N N . SER A 1 242 ? -3.955 -1.787 2.103 1.00 88.81 242 SER A N 1
ATOM 1980 C CA . SER A 1 242 ? -4.570 -1.180 0.917 1.00 88.81 242 SER A CA 1
ATOM 1981 C C . SER A 1 242 ? -3.565 -0.780 -0.182 1.00 88.81 242 SER A C 1
ATOM 1983 O O . SER A 1 242 ? -2.360 -1.017 -0.109 1.00 88.81 242 SER A O 1
ATOM 1985 N N . ILE A 1 243 ? -4.081 -0.215 -1.272 1.00 88.50 243 ILE A N 1
ATOM 1986 C CA . ILE A 1 243 ? -3.275 0.345 -2.358 1.00 88.50 243 ILE A CA 1
ATOM 1987 C C . ILE A 1 243 ? -3.164 1.847 -2.126 1.00 88.50 243 ILE A C 1
ATOM 1989 O O . ILE A 1 243 ? -4.172 2.556 -2.091 1.00 88.50 243 ILE A O 1
ATOM 1993 N N . SER A 1 244 ? -1.934 2.356 -2.039 1.00 89.62 244 SER A N 1
ATOM 1994 C CA . SER A 1 244 ? -1.705 3.799 -2.032 1.00 89.62 244 SER A CA 1
ATOM 1995 C C . SER A 1 244 ? -2.075 4.388 -3.394 1.00 89.62 244 SER A C 1
ATOM 1997 O O . SER A 1 244 ? -1.317 4.295 -4.362 1.00 89.62 244 SER A O 1
ATOM 1999 N N . ILE A 1 245 ? -3.261 4.997 -3.467 1.00 89.62 245 ILE A N 1
ATOM 2000 C CA . ILE A 1 245 ? -3.801 5.624 -4.682 1.00 89.62 245 ILE A CA 1
ATOM 2001 C C . ILE A 1 245 ? -2.816 6.662 -5.235 1.00 89.62 245 ILE A C 1
ATOM 2003 O O . ILE A 1 245 ? -2.586 6.713 -6.442 1.00 89.62 245 ILE A O 1
ATOM 2007 N N . LEU A 1 246 ? -2.188 7.448 -4.354 1.00 90.00 246 LEU A N 1
ATOM 2008 C CA . LEU A 1 246 ? -1.179 8.437 -4.733 1.00 90.00 246 LEU A CA 1
ATOM 2009 C C . LEU A 1 246 ? -0.010 7.782 -5.480 1.00 90.00 246 LEU A C 1
ATOM 2011 O O . LEU A 1 246 ? 0.323 8.192 -6.594 1.00 90.00 246 LEU A O 1
ATOM 2015 N N . HIS A 1 247 ? 0.582 6.733 -4.904 1.00 88.56 247 HIS A N 1
ATOM 2016 C CA . HIS A 1 247 ? 1.677 6.022 -5.559 1.00 88.56 247 HIS A CA 1
ATOM 2017 C C . HIS A 1 247 ? 1.221 5.281 -6.816 1.00 88.56 247 HIS A C 1
ATOM 2019 O O . HIS A 1 247 ? 1.977 5.245 -7.783 1.00 88.56 247 HIS A O 1
ATOM 2025 N N . ALA A 1 248 ? -0.003 4.748 -6.855 1.00 90.31 248 ALA A N 1
ATOM 2026 C CA . ALA A 1 248 ? -0.553 4.126 -8.057 1.00 90.31 248 ALA A CA 1
ATOM 2027 C C . ALA A 1 248 ? -0.612 5.122 -9.228 1.00 90.31 248 ALA A C 1
ATOM 2029 O O . ALA A 1 248 ? -0.179 4.793 -10.335 1.00 90.31 248 ALA A O 1
ATOM 2030 N N . TYR A 1 249 ? -1.057 6.360 -8.983 1.00 92.75 249 TYR A N 1
ATOM 2031 C CA . TYR A 1 249 ? -1.030 7.419 -9.994 1.00 92.75 249 TYR A CA 1
ATOM 2032 C C . TYR A 1 249 ? 0.397 7.780 -10.409 1.00 92.75 249 TYR A C 1
ATOM 2034 O O . TYR A 1 249 ? 0.701 7.747 -11.601 1.00 92.75 249 TYR A O 1
ATOM 2042 N N . LEU A 1 250 ? 1.285 8.074 -9.454 1.00 92.19 250 LEU A N 1
ATOM 2043 C CA . LEU A 1 250 ? 2.675 8.450 -9.747 1.00 92.19 250 LEU A CA 1
ATOM 2044 C C . LEU A 1 250 ? 3.400 7.374 -10.567 1.00 92.19 250 LEU A C 1
ATOM 2046 O O . LEU A 1 250 ? 4.012 7.685 -11.588 1.00 92.19 250 LEU A O 1
ATOM 2050 N N . ARG A 1 251 ? 3.267 6.100 -10.178 1.00 91.19 251 ARG A N 1
ATOM 2051 C CA . ARG A 1 251 ? 3.858 4.965 -10.902 1.00 91.19 251 ARG A CA 1
ATOM 2052 C C . ARG A 1 251 ? 3.247 4.775 -12.285 1.00 91.19 251 ARG A C 1
ATOM 2054 O O . ARG A 1 251 ? 3.972 4.453 -13.223 1.00 91.19 251 ARG A O 1
ATOM 2061 N N . SER A 1 252 ? 1.946 5.013 -12.440 1.00 93.06 252 SER A N 1
ATOM 2062 C CA . SER A 1 252 ? 1.293 4.969 -13.754 1.00 93.06 252 SER A CA 1
ATOM 2063 C C . SER A 1 252 ? 1.840 6.053 -14.686 1.00 93.06 252 SER A C 1
ATOM 2065 O O . SER A 1 252 ? 2.140 5.774 -15.846 1.00 93.06 252 SER A O 1
ATOM 2067 N N . PHE A 1 253 ? 2.036 7.276 -14.185 1.00 94.00 253 PHE A N 1
ATOM 2068 C CA . PHE A 1 253 ? 2.648 8.357 -14.962 1.00 94.00 253 PHE A CA 1
ATOM 2069 C C . PHE A 1 253 ? 4.102 8.052 -15.331 1.00 94.00 253 PHE A C 1
ATOM 2071 O O . PHE A 1 253 ? 4.472 8.171 -16.499 1.00 94.00 253 PHE A O 1
ATOM 2078 N N . GLU A 1 254 ? 4.910 7.601 -14.372 1.00 94.00 254 GLU A N 1
ATOM 2079 C CA . GLU A 1 254 ? 6.298 7.183 -14.600 1.00 94.00 254 GLU A CA 1
ATOM 2080 C C . GLU A 1 254 ? 6.386 6.085 -15.677 1.00 94.00 254 GLU A C 1
ATOM 2082 O O . GLU A 1 254 ? 7.191 6.173 -16.609 1.00 94.00 254 GLU A O 1
ATOM 2087 N N . PHE A 1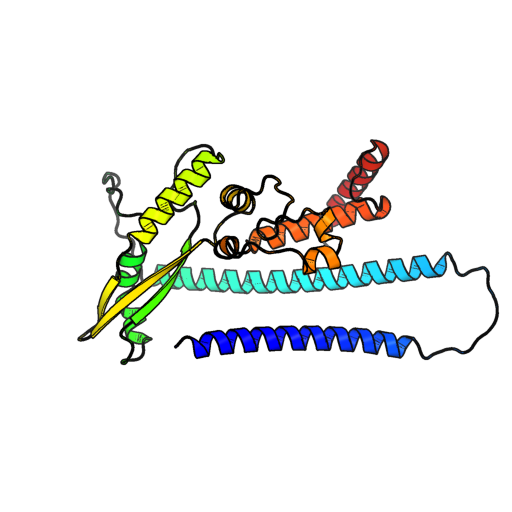 255 ? 5.501 5.085 -15.615 1.00 93.94 255 PHE A N 1
ATOM 2088 C CA . PHE A 1 255 ? 5.406 4.021 -16.612 1.00 93.94 255 PHE A CA 1
ATOM 2089 C C . PHE A 1 255 ? 5.071 4.548 -18.016 1.00 93.94 255 PHE A C 1
ATOM 2091 O O . PHE A 1 255 ? 5.710 4.152 -18.997 1.00 93.94 255 PHE A O 1
ATOM 2098 N N . LEU A 1 256 ? 4.100 5.459 -18.132 1.00 93.44 256 LEU A N 1
ATOM 2099 C CA . LEU A 1 256 ? 3.729 6.068 -19.413 1.00 93.44 256 LEU A CA 1
ATOM 2100 C C . LEU A 1 256 ? 4.882 6.890 -20.003 1.00 93.44 256 LEU A C 1
ATOM 2102 O O . LEU A 1 256 ? 5.155 6.781 -21.200 1.00 93.44 256 LEU A O 1
ATOM 2106 N N . LEU A 1 257 ? 5.599 7.654 -19.173 1.00 92.25 257 LEU A N 1
ATOM 2107 C CA . LEU A 1 257 ? 6.787 8.402 -19.596 1.00 92.25 257 LEU A CA 1
ATOM 2108 C C . LEU A 1 257 ? 7.885 7.459 -20.094 1.00 92.25 257 LEU A C 1
ATOM 2110 O O . LEU A 1 257 ? 8.394 7.630 -21.202 1.00 92.25 257 LEU A O 1
ATOM 2114 N N . HIS A 1 258 ? 8.201 6.408 -19.335 1.00 90.81 258 HIS A N 1
ATOM 2115 C CA . HIS A 1 258 ? 9.174 5.406 -19.765 1.00 90.81 258 HIS A CA 1
ATOM 2116 C C . HIS A 1 258 ? 8.776 4.715 -21.068 1.00 90.81 258 HIS A C 1
ATOM 2118 O O . HIS A 1 258 ? 9.638 4.482 -21.917 1.00 90.81 258 HIS A O 1
ATOM 2124 N N . THR A 1 259 ? 7.490 4.423 -21.250 1.00 92.62 259 THR A N 1
ATOM 2125 C CA . THR A 1 259 ? 6.963 3.858 -22.496 1.00 92.62 259 THR A CA 1
ATOM 2126 C C . THR A 1 259 ? 7.154 4.833 -23.658 1.00 92.62 259 THR A C 1
ATOM 2128 O O . THR A 1 259 ? 7.658 4.445 -24.711 1.00 92.62 259 THR A O 1
ATOM 2131 N N . ALA A 1 260 ? 6.849 6.118 -23.458 1.00 91.50 260 ALA A N 1
ATOM 2132 C CA . ALA A 1 260 ? 7.043 7.156 -24.466 1.00 91.50 260 ALA A CA 1
ATOM 2133 C C . ALA A 1 260 ? 8.522 7.345 -24.853 1.00 91.50 260 ALA A C 1
ATOM 2135 O O . ALA A 1 260 ? 8.819 7.601 -26.021 1.00 91.50 260 ALA A O 1
ATOM 2136 N N . TYR A 1 261 ? 9.453 7.198 -23.905 1.00 90.44 261 TYR A N 1
ATOM 2137 C CA . TYR A 1 261 ? 10.896 7.288 -24.169 1.00 90.44 261 TYR A CA 1
ATOM 2138 C C . TYR A 1 261 ? 11.449 6.055 -24.888 1.00 90.44 261 TYR A C 1
ATOM 2140 O O . TYR A 1 261 ? 12.422 6.161 -25.631 1.00 90.44 261 TYR A O 1
ATOM 2148 N N . LYS A 1 262 ? 10.836 4.886 -24.676 1.00 91.19 262 LYS A N 1
ATOM 2149 C CA . LYS A 1 262 ? 11.297 3.596 -25.212 1.00 91.19 262 LYS A CA 1
ATOM 2150 C C . LYS A 1 262 ? 10.536 3.138 -26.455 1.00 91.19 262 LYS A C 1
ATOM 2152 O O . LYS A 1 262 ? 10.812 2.045 -26.941 1.00 91.19 262 LYS A O 1
ATOM 2157 N N . ILE A 1 263 ? 9.620 3.945 -26.992 1.00 91.62 263 ILE A N 1
ATOM 2158 C CA . ILE A 1 263 ? 8.799 3.569 -28.154 1.00 91.62 263 ILE A CA 1
ATOM 2159 C C . ILE A 1 263 ? 9.646 3.196 -29.383 1.00 91.62 263 ILE A C 1
ATOM 2161 O O . ILE A 1 263 ? 9.306 2.250 -30.091 1.00 91.62 263 ILE A O 1
ATOM 2165 N N . ASP A 1 264 ? 10.779 3.879 -29.582 1.00 89.56 264 ASP A N 1
ATOM 2166 C CA . ASP A 1 264 ? 11.710 3.613 -30.687 1.00 89.56 264 ASP A CA 1
ATOM 2167 C C . ASP A 1 264 ? 12.596 2.384 -30.398 1.00 89.56 264 ASP A C 1
ATOM 2169 O O . ASP A 1 264 ? 12.901 1.604 -31.296 1.00 89.56 264 ASP A O 1
ATOM 2173 N N . ILE A 1 265 ? 12.957 2.175 -29.125 1.00 91.81 265 ILE A N 1
ATOM 2174 C CA . ILE A 1 265 ? 13.823 1.078 -28.660 1.00 91.81 265 ILE A CA 1
ATOM 2175 C C . ILE A 1 265 ? 13.070 -0.261 -28.628 1.00 91.81 265 ILE A C 1
ATOM 2177 O O . ILE A 1 265 ? 13.667 -1.309 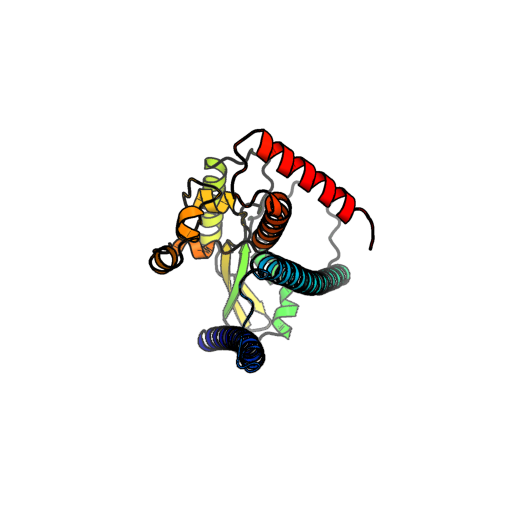-28.858 1.00 91.81 265 ILE A O 1
ATOM 2181 N N . LYS A 1 266 ? 11.764 -0.242 -28.321 1.00 91.94 266 LYS A N 1
ATOM 2182 C CA . LYS A 1 266 ? 10.882 -1.423 -28.205 1.00 91.94 266 LYS A CA 1
ATOM 2183 C C . LYS A 1 266 ? 11.404 -2.508 -27.253 1.00 91.94 266 LYS A C 1
ATOM 2185 O O . LYS A 1 266 ? 11.069 -3.681 -27.389 1.00 91.94 266 LYS A O 1
ATOM 2190 N N . GLN A 1 267 ? 12.208 -2.119 -26.266 1.00 90.06 267 GLN A N 1
ATOM 2191 C CA . GLN A 1 267 ? 12.725 -3.006 -25.225 1.00 90.06 267 GLN A CA 1
ATOM 2192 C C . GLN A 1 267 ? 12.457 -2.412 -23.848 1.00 90.06 267 GLN A C 1
ATOM 2194 O O . GLN A 1 267 ? 12.586 -1.206 -23.635 1.00 90.06 267 GLN A O 1
ATOM 2199 N N . TRP A 1 268 ? 12.128 -3.279 -22.888 1.00 85.94 268 TRP A N 1
ATOM 2200 C CA . TRP A 1 268 ? 11.892 -2.870 -21.504 1.00 85.94 268 TRP A CA 1
ATOM 2201 C C . TRP A 1 268 ? 13.160 -2.314 -20.841 1.00 85.94 268 TRP A C 1
ATOM 2203 O O . TRP A 1 268 ? 13.105 -1.301 -20.142 1.00 85.94 268 TRP A O 1
ATOM 2213 N N . GLN A 1 269 ? 14.318 -2.934 -21.087 1.00 88.94 269 GLN A N 1
ATOM 2214 C CA . GLN A 1 269 ? 15.605 -2.527 -20.521 1.00 88.94 269 GLN A CA 1
ATOM 2215 C C . GLN A 1 269 ? 16.583 -2.118 -21.623 1.00 88.94 269 GLN A C 1
ATOM 2217 O O . GLN A 1 269 ? 17.007 -2.947 -22.420 1.00 88.94 269 GLN A O 1
ATOM 2222 N N . ALA A 1 270 ? 17.004 -0.853 -21.615 1.00 89.75 270 ALA A N 1
ATOM 2223 C CA . ALA A 1 270 ? 18.096 -0.362 -22.447 1.00 89.75 270 ALA A CA 1
ATOM 2224 C C . ALA A 1 270 ? 19.436 -0.668 -21.755 1.00 89.75 270 ALA A C 1
ATOM 2226 O O . ALA A 1 270 ? 19.905 0.109 -20.921 1.00 89.75 270 ALA A O 1
ATOM 2227 N N . ARG A 1 271 ? 20.018 -1.844 -22.026 1.00 91.88 271 ARG A N 1
ATOM 2228 C CA . ARG A 1 271 ? 21.269 -2.273 -21.371 1.00 91.88 271 ARG A CA 1
ATOM 2229 C C . ARG A 1 271 ? 22.524 -1.754 -22.075 1.00 91.88 271 ARG A C 1
ATOM 2231 O O . ARG A 1 271 ? 23.457 -1.349 -21.383 1.00 91.88 271 ARG A O 1
ATOM 2238 N N . SER A 1 272 ? 22.536 -1.717 -23.409 1.00 94.56 272 SER A N 1
ATOM 2239 C CA . SER A 1 272 ? 23.680 -1.212 -24.178 1.00 94.56 272 SER A CA 1
ATOM 2240 C C . SER A 1 272 ? 23.788 0.313 -24.109 1.00 94.56 272 SER A C 1
ATOM 2242 O O . SER A 1 272 ? 22.787 1.015 -23.944 1.00 94.56 272 SER A O 1
ATOM 2244 N N . THR A 1 273 ? 25.010 0.829 -24.242 1.00 94.12 273 THR A N 1
ATOM 2245 C CA . THR A 1 273 ? 25.303 2.272 -24.279 1.00 94.12 273 THR A CA 1
ATOM 2246 C C . THR A 1 273 ? 24.486 2.969 -25.363 1.00 94.12 273 THR A C 1
ATOM 2248 O O . THR A 1 273 ? 23.759 3.914 -25.071 1.00 94.12 273 THR A O 1
ATOM 2251 N N . THR A 1 274 ? 24.460 2.403 -26.571 1.00 94.31 274 THR A N 1
ATOM 2252 C CA . THR A 1 274 ? 23.687 2.923 -27.705 1.00 94.31 274 THR A CA 1
ATOM 2253 C C . THR A 1 274 ? 22.197 3.072 -27.388 1.00 94.31 274 THR A C 1
ATOM 2255 O O . THR A 1 274 ? 21.605 4.112 -27.680 1.00 94.31 274 THR A O 1
ATOM 2258 N N . LEU A 1 275 ? 21.577 2.065 -26.759 1.00 91.94 275 LEU A N 1
ATOM 2259 C CA . LEU A 1 275 ? 20.155 2.113 -26.403 1.00 91.94 275 LEU A CA 1
ATOM 2260 C C . LEU A 1 275 ? 19.885 3.105 -25.265 1.00 91.94 275 LEU A C 1
ATOM 2262 O O . LEU A 1 275 ? 18.861 3.791 -25.274 1.00 91.94 275 LEU A O 1
ATOM 2266 N N . LYS A 1 276 ? 20.801 3.223 -24.295 1.00 91.62 276 LYS A N 1
ATOM 2267 C CA . LYS A 1 276 ? 20.704 4.235 -23.231 1.00 91.62 276 LYS A CA 1
ATOM 2268 C C . LYS A 1 276 ? 20.742 5.645 -23.815 1.00 91.62 276 LYS A C 1
ATOM 2270 O O . LYS A 1 276 ? 19.921 6.478 -23.434 1.00 91.62 276 LYS A O 1
ATOM 2275 N N . ASP A 1 277 ? 21.629 5.894 -24.773 1.00 93.50 277 ASP A N 1
ATOM 2276 C CA . ASP A 1 277 ? 21.770 7.203 -25.412 1.00 93.50 277 ASP A CA 1
ATOM 2277 C C . ASP A 1 277 ? 20.577 7.546 -26.307 1.00 93.50 277 ASP A C 1
ATOM 2279 O O . ASP A 1 277 ? 20.146 8.698 -26.357 1.00 93.50 277 ASP A O 1
ATOM 2283 N N . GLN A 1 278 ? 19.991 6.559 -26.990 1.00 91.75 278 GLN A N 1
ATOM 2284 C CA . GLN A 1 278 ? 18.720 6.741 -27.701 1.00 91.75 278 GLN A CA 1
ATOM 2285 C C . GLN A 1 278 ? 17.586 7.125 -26.737 1.00 91.75 278 GLN A C 1
A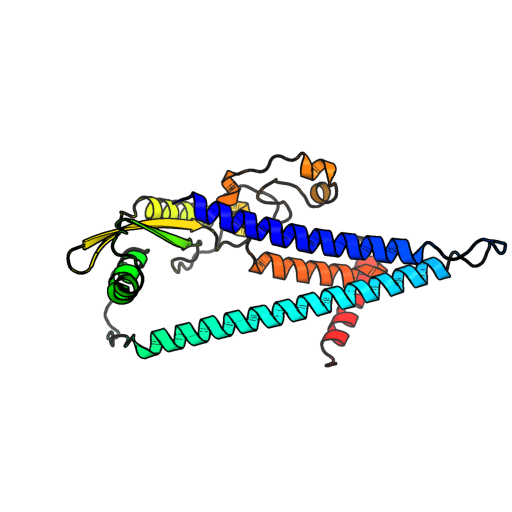TOM 2287 O O . GLN A 1 278 ? 16.868 8.094 -26.988 1.00 91.75 278 GLN A O 1
ATOM 2292 N N . GLY A 1 279 ? 17.470 6.433 -25.598 1.00 90.62 279 GLY A N 1
ATOM 2293 C CA . GLY A 1 279 ? 16.450 6.725 -24.588 1.00 90.62 279 GLY A CA 1
ATOM 2294 C C . GLY A 1 279 ? 16.610 8.117 -23.969 1.00 90.62 279 GLY A C 1
ATOM 2295 O O . GLY A 1 279 ? 15.627 8.846 -23.831 1.00 90.62 279 GLY A O 1
ATOM 2296 N N . LYS A 1 280 ? 17.850 8.527 -23.660 1.00 92.12 280 LYS A N 1
ATOM 2297 C CA . LYS A 1 280 ? 18.164 9.876 -23.156 1.00 92.12 280 LYS A CA 1
ATOM 2298 C C . LYS A 1 280 ? 17.793 10.963 -24.162 1.00 92.12 280 LYS A C 1
ATOM 2300 O O . LYS A 1 280 ? 17.107 11.914 -23.792 1.00 92.12 280 LYS A O 1
ATOM 2305 N N . ARG A 1 281 ? 18.186 10.800 -25.433 1.00 92.44 281 ARG A N 1
ATOM 2306 C CA . ARG A 1 281 ? 17.834 11.742 -26.510 1.00 92.44 281 ARG A CA 1
ATOM 2307 C C . ARG A 1 281 ? 16.321 11.905 -26.636 1.00 92.44 281 ARG A C 1
ATOM 2309 O O . ARG A 1 281 ? 15.830 13.029 -26.715 1.00 92.44 281 ARG A O 1
ATOM 2316 N N . ARG A 1 282 ? 15.570 10.800 -26.583 1.00 90.38 282 ARG A N 1
ATOM 2317 C CA . ARG A 1 282 ? 14.105 10.846 -26.656 1.00 90.38 282 ARG A CA 1
ATOM 2318 C C . ARG A 1 282 ? 13.469 11.500 -25.430 1.00 90.38 282 ARG A C 1
ATOM 2320 O O . ARG A 1 282 ? 12.525 12.270 -25.588 1.00 90.38 282 ARG A O 1
ATOM 2327 N N . SER A 1 283 ? 13.992 11.235 -24.232 1.00 92.00 283 SER A N 1
ATOM 2328 C CA . SER A 1 283 ? 13.542 11.893 -23.001 1.00 92.00 283 SER A CA 1
ATOM 2329 C C . SER A 1 283 ? 13.723 13.408 -23.080 1.00 92.00 283 SER A C 1
ATOM 2331 O O . SER A 1 283 ? 12.769 14.134 -22.833 1.00 92.00 283 SER A O 1
ATOM 2333 N N . GLN A 1 284 ? 14.902 13.886 -23.492 1.00 92.00 284 GLN A N 1
ATOM 2334 C CA . GLN A 1 284 ? 15.182 15.321 -23.639 1.00 92.00 284 GLN A CA 1
ATOM 2335 C C . GLN A 1 284 ? 14.276 15.986 -24.682 1.00 92.00 284 GLN A C 1
ATOM 2337 O O . GLN A 1 284 ? 13.758 17.076 -24.448 1.00 92.00 284 GLN A O 1
ATOM 2342 N N . PHE A 1 285 ? 14.054 15.324 -25.822 1.00 91.56 285 PHE A N 1
ATOM 2343 C CA . PHE A 1 285 ? 13.137 15.810 -26.854 1.00 91.56 285 PHE A CA 1
ATOM 2344 C C . PHE A 1 285 ? 11.701 15.946 -26.328 1.00 91.56 285 PHE A C 1
ATOM 2346 O O . PHE A 1 285 ? 11.050 16.965 -26.550 1.00 91.56 285 PHE A O 1
ATOM 2353 N N . ASN A 1 286 ? 11.215 14.933 -25.607 1.00 88.38 286 ASN A N 1
ATOM 2354 C CA . ASN A 1 286 ? 9.874 14.953 -25.036 1.00 88.38 286 ASN A CA 1
ATOM 2355 C C . ASN A 1 286 ? 9.735 16.031 -23.950 1.00 88.38 286 ASN A C 1
ATOM 2357 O O . ASN A 1 286 ? 8.745 16.752 -23.979 1.00 88.38 286 ASN A O 1
ATOM 2361 N N . SER A 1 287 ? 10.709 16.184 -23.043 1.00 88.38 287 SER A N 1
ATOM 2362 C CA . SER A 1 287 ? 10.686 17.228 -22.004 1.00 88.38 287 SER A CA 1
ATOM 2363 C C . SER A 1 287 ? 10.530 18.625 -22.606 1.00 88.38 287 SER A C 1
ATOM 2365 O O . SER A 1 287 ? 9.585 19.324 -22.257 1.00 88.38 287 SER A O 1
ATOM 2367 N N . LYS A 1 288 ? 11.348 18.974 -23.611 1.00 91.19 288 LYS A N 1
ATOM 2368 C CA . LYS A 1 288 ? 11.239 20.265 -24.316 1.00 91.19 288 LYS A CA 1
ATOM 2369 C C . LYS A 1 288 ? 9.862 20.479 -24.948 1.00 91.19 288 LYS A C 1
ATOM 2371 O O . LYS A 1 288 ? 9.332 21.582 -24.932 1.00 91.19 288 LYS A O 1
ATOM 2376 N N . LYS A 1 289 ? 9.267 19.416 -25.496 1.00 89.56 289 LYS A N 1
ATOM 2377 C CA . LYS A 1 289 ? 7.937 19.472 -26.115 1.00 89.56 289 LYS A CA 1
ATOM 2378 C C . LYS A 1 289 ? 6.800 19.624 -25.097 1.00 89.56 289 LYS A C 1
ATOM 2380 O O . LYS A 1 289 ? 5.746 20.144 -25.445 1.00 89.56 289 LYS A O 1
ATOM 2385 N N . PHE A 1 290 ? 6.978 19.134 -23.872 1.00 86.50 290 PHE A N 1
ATOM 2386 C CA . PHE A 1 290 ? 6.001 19.318 -22.796 1.00 86.50 290 PHE A CA 1
ATOM 2387 C C . PHE A 1 290 ? 6.109 20.694 -22.128 1.00 86.50 290 PHE A C 1
ATOM 2389 O O . PHE A 1 290 ? 5.113 21.173 -21.598 1.00 86.50 290 PHE A O 1
ATOM 2396 N N . GLU A 1 291 ? 7.285 21.323 -22.164 1.00 86.12 291 GLU A N 1
ATOM 2397 C CA . GLU A 1 291 ? 7.505 22.683 -21.654 1.00 86.12 291 GLU A CA 1
ATOM 2398 C C . GLU A 1 291 ? 6.895 23.760 -22.559 1.00 86.12 291 GLU A C 1
ATOM 2400 O O . GLU A 1 291 ? 6.487 24.810 -22.070 1.00 86.12 291 GLU A O 1
ATOM 2405 N N . THR A 1 292 ? 6.794 23.507 -23.867 1.00 83.38 292 THR A N 1
ATOM 2406 C CA . THR A 1 292 ? 6.114 24.421 -24.792 1.00 83.38 292 THR A CA 1
ATOM 2407 C C . THR A 1 292 ? 4.598 24.385 -24.560 1.00 83.38 292 THR A C 1
ATOM 2409 O O . THR A 1 292 ? 3.995 23.333 -24.803 1.00 83.38 292 THR A O 1
ATOM 2412 N N . PRO A 1 293 ? 3.968 25.488 -24.105 1.00 73.25 293 PRO A N 1
ATOM 2413 C CA . PRO A 1 293 ? 2.521 25.539 -23.927 1.00 73.25 293 PRO A CA 1
ATOM 2414 C C . PRO A 1 293 ? 1.809 25.292 -25.264 1.00 73.25 293 PRO A C 1
ATOM 2416 O O . PRO A 1 293 ? 2.275 25.739 -26.314 1.00 73.25 293 PRO A O 1
ATOM 2419 N N . ILE A 1 294 ? 0.712 24.530 -25.206 1.00 60.66 294 ILE A N 1
ATOM 2420 C CA . ILE A 1 294 ? -0.177 24.240 -26.345 1.00 60.66 294 ILE A CA 1
ATOM 2421 C C . ILE A 1 294 ? -1.093 25.433 -26.590 1.00 60.66 294 ILE A C 1
ATOM 2423 O O . ILE A 1 294 ? -1.644 25.934 -25.583 1.00 60.66 294 ILE A O 1
#

Radius of gyration: 27.11 Å; chains: 1; bounding box: 58×50×85 Å

Sequence (294 aa):
MGFLAVKVQRLWNNIVNELMERQLIDELQAKRLTSRYTVAPRIYDLRKSHKNICVEKSAKLTIKVFVAKLFAKWKHWHRIHDRLIKNHHNLLNKEFKVPNIGEDQQIPRKNRFQSQDYLKCNKNVFSLHLPPEVLEVDVYYKWGLDGGFKLIKETNETIKQEFDATEQQLRAITLTTVSLQEKSINFNHVPICTMMDGKTCNVLTETASSQACNICKGTPKDINNLDKVLQRPCDTSAYKYSISILHAYLRSFEFLLHTAYKIDIKQWQARSTTLKDQGKRRSQFNSKKFETPI

Organism: Euphydryas editha (NCBI:txid104508)

Foldseek 3Di:
DVPVVVVVVVVVVVVVVVVVVVVVVVVVVVVVVVPPDDDDDDDPDPPPVVVVVVVVVVVVVVVVVVVVVVVVVVVVVVVVVVVVVVVVVVVCVVPDDDPDDDPPDPDPPDQLDCVLVVCVVCLVVCVVPDDPPAQEAEDEDEDELPSDDDPDDDDLVVLVVSVVVVVVSVVPDDWRWDDDPPGIHTYHYHYQHAPDDLVSLCSVLVQPDSQADSFQRDHPVQVVDPVSVVPTDTDPVSCSHPDPPVVVVVVVVVVVLQCQLCVVVPDPDPPDPVSVVSSVVRSVVVVVVVPDDD

pLDDT: mean 75.39, std 20.45, range [27.81, 96.31]